Protein AF-A0A060WRD1-F1 (afdb_monomer)

Nearest PDB structures (foldseek):
  7uxh-assembly1_E  TM=9.451E-01  e=1.296E-42  Homo sapiens
  6bcu-assembly1_W  TM=9.890E-01  e=6.245E-38  Homo sapiens
  8rcn-assembly1_Y  TM=9.591E-01  e=5.133E-35  Homo sapiens
  7owg-assembly1_Y-2  TM=9.545E-01  e=7.256E-33  Homo sapiens
  7pqh-assembly1_B  TM=8.868E-01  e=8.636E-25  Saccharomyces cerevisiae

Organism: Oncorhynchus mykiss (NCBI:txid8022)

Solvent-accessible surface area (backbone atoms only — not comparable to full-atom values): 19121 Å² total; per-residue (Å²): 131,56,72,69,62,46,54,54,48,51,53,54,50,53,50,54,37,46,35,76,64,45,69,86,62,89,85,83,90,76,79,86,37,30,68,67,54,50,49,54,48,33,39,53,50,32,67,72,44,57,76,46,74,47,79,46,80,45,77,40,80,93,48,69,69,53,41,94,88,19,26,42,60,35,31,45,80,58,77,80,78,76,77,78,74,88,72,92,78,86,90,80,96,74,89,74,82,76,80,79,80,78,63,73,83,48,79,37,79,41,50,45,63,56,51,51,62,38,43,50,41,32,23,35,39,38,33,41,30,42,20,22,28,33,50,58,52,35,46,52,52,47,49,52,51,53,55,49,58,43,48,75,68,74,40,62,56,68,59,35,52,52,45,29,74,76,39,62,85,40,77,67,35,68,50,93,70,81,69,61,61,88,58,43,36,37,40,20,41,10,35,55,89,31,56,67,66,83,56,86,95,51,63,84,59,47,49,53,38,18,45,50,39,41,68,60,47,52,53,55,53,46,58,73,36,82,70,32,72,79,52,82,85,76,50,73,72,55,64,78,61,58,58,67,41,72,87,38,62,90,25,69,40,4,36,54,47,50,52,51,50,52,52,38,50,51,51,44,61,74,70,42,58,70,70,58,35,46,60,42,61,63,70,39,71,51,53,18,49,38,52,42,19,41,53,52,31,40,41,57,37,46,79,54,74,16,49,51,40,49,38,78,71,73,78,92,63,67,82,41,68,78,76,48,60,79,78,60,80,83,118

Secondary structure (DSSP, 8-state):
--HHHHHHHHHHHHHHHHHTT-TTSPP---SS-BHHHHHHHHHHHHHHHTTSPEEEEEE-TTSPPPBTTTEEEEEPPP----------------------------EEEEEHHHHHHHH-SSEEEEEESTTHHHHHHHHHHHHHHHHHHHHHTT--HHHHHHHHHH-TTSGGGGS-PPPPGGG-EEEESS-TT------TTS-TTHHHHHHH-HHHHHHHHHHHSGGGGGSTT--HHHHHT--S-TT-TTSHHHHHHHHHHHHHHHHHHHHS-HHHHHHHHTS-HHHHHHHHHHHHHHHHHHTTT---EEESPPPP-TT-HHHHTTSSS--

InterPro domains:
  IPR004083 Regulatory associated protein of TOR [PTHR12848] (1-322)
  IPR029347 Raptor, N-terminal CASPase-like domain [PF14538] (3-88)
  IPR029347 Raptor, N-terminal CASPase-like domain [PF14538] (100-139)
  IPR029347 Raptor, N-terminal CASPase-like domain [SM01302] (1-140)

Mean predicted aligned error: 9.05 Å

Radius of gyration: 23.45 Å; Cα contacts (8 Å, |Δi|>4): 410; chains: 1; bounding box: 63×53×81 Å

pLDDT: mean 84.7, std 18.39, range [28.97, 98.75]

Sequence (331 aa):
MSPQKALETIGANLQKQYENWQPRARYKQSLDPTVDEVKKLCTSLRRNAKEERVLFHYNGHGVPRPTVNGEIWVFNKVRETHTCRNIYTHTHTHTHTHTLKQNYTQYIPLSVYDLQTWMGSPSIFVYDCSNAGIIVKSFKQFALQREQELEVGGRDIHCIRKVAAINPNHPLAQMPLPPSMKNCIQLAACEASELLPMNPDLPADLFTSCLTTPIKIALRWFCMQKSAKLVPGVTLDLIEKIPGRLNDRRTPLGELNWIFTAITDTIAWNVLPRDLFQKLFRQDLLVASLFRNFLLAERIMRSYNCTPVSSPRLPPTYMHAMCTVRSLQSS

Structure (mmCIF, N/CA/C/O ba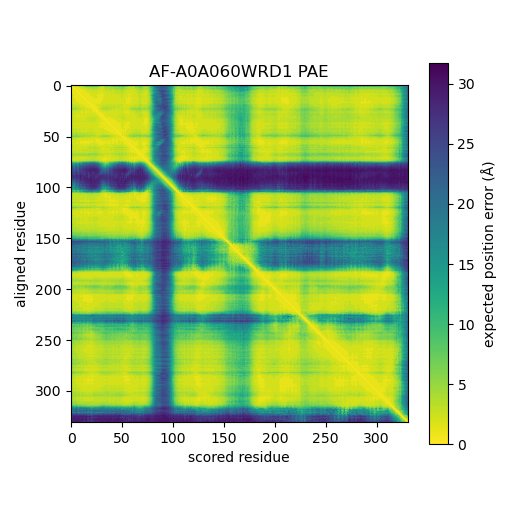ckbone):
data_AF-A0A060WRD1-F1
#
_entry.id   AF-A0A060WRD1-F1
#
loop_
_atom_site.group_PDB
_atom_site.id
_atom_site.type_symbol
_atom_site.label_atom_id
_atom_site.label_alt_id
_atom_site.label_comp_id
_atom_site.label_asym_id
_atom_site.label_entity_id
_atom_site.label_seq_id
_atom_site.pdbx_PDB_ins_code
_atom_site.Cartn_x
_atom_site.Cartn_y
_atom_site.Cartn_z
_atom_site.occupancy
_atom_site.B_iso_or_equiv
_atom_site.auth_seq_id
_atom_site.auth_comp_id
_atom_site.auth_asym_id
_atom_site.auth_atom_id
_atom_site.pdbx_PDB_model_num
ATOM 1 N N . MET A 1 1 ? 19.960 -15.887 5.486 1.00 77.44 1 MET A N 1
ATOM 2 C CA . MET A 1 1 ? 19.640 -14.732 6.362 1.00 77.44 1 MET A CA 1
ATOM 3 C C . MET A 1 1 ? 18.771 -15.241 7.508 1.00 77.44 1 MET A C 1
ATOM 5 O O . MET A 1 1 ? 17.963 -16.119 7.246 1.00 77.44 1 MET A O 1
ATOM 9 N N . SER A 1 2 ? 18.953 -14.780 8.752 1.00 90.94 2 SER A N 1
ATOM 10 C CA . SER A 1 2 ? 18.071 -15.186 9.864 1.00 90.94 2 SER A CA 1
ATOM 11 C C . SER A 1 2 ? 16.683 -14.535 9.729 1.00 90.94 2 SER A C 1
ATOM 13 O O . SER A 1 2 ? 16.609 -13.452 9.144 1.00 90.94 2 SER A O 1
ATOM 15 N N . PRO A 1 3 ? 15.602 -15.133 10.273 1.00 87.44 3 PRO A N 1
ATOM 16 C CA . PRO A 1 3 ? 14.252 -14.561 10.184 1.00 87.44 3 PRO A CA 1
ATOM 17 C C . PRO A 1 3 ? 14.167 -13.117 10.697 1.00 87.44 3 PRO A C 1
ATOM 19 O O . PRO A 1 3 ? 13.647 -12.251 10.005 1.00 87.44 3 PRO A O 1
ATOM 22 N N . GLN A 1 4 ? 14.791 -12.830 11.843 1.00 86.31 4 GLN A N 1
ATOM 23 C CA . GLN A 1 4 ? 14.829 -11.483 12.421 1.00 86.31 4 GLN A CA 1
ATOM 24 C C . GLN A 1 4 ? 15.513 -10.466 11.495 1.00 86.31 4 GLN A C 1
ATOM 26 O O . GLN A 1 4 ? 14.972 -9.404 11.201 1.00 86.31 4 GLN A O 1
ATOM 31 N N . LYS A 1 5 ? 16.690 -10.821 10.965 1.00 91.31 5 LYS A N 1
ATOM 32 C CA . LYS A 1 5 ? 17.430 -9.950 10.046 1.00 91.31 5 LYS A CA 1
ATOM 33 C C . LYS A 1 5 ? 16.680 -9.761 8.724 1.00 91.31 5 LYS A C 1
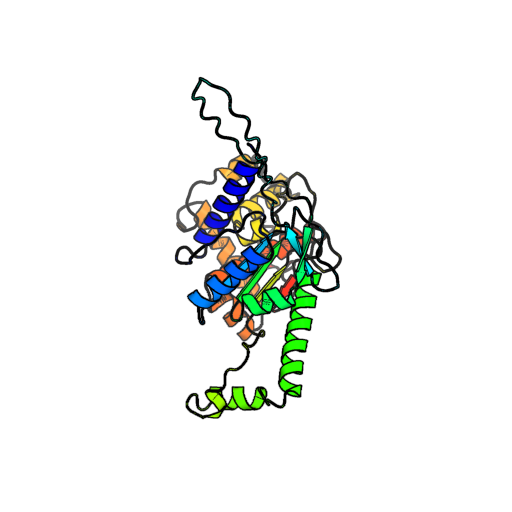ATOM 35 O O . LYS A 1 5 ? 16.781 -8.702 8.109 1.00 91.31 5 LYS A O 1
ATOM 40 N N . ALA A 1 6 ? 15.932 -10.777 8.286 1.00 92.25 6 ALA A N 1
ATOM 41 C CA . ALA A 1 6 ? 15.068 -10.688 7.116 1.00 92.25 6 ALA A CA 1
ATOM 42 C C . ALA A 1 6 ? 13.955 -9.663 7.331 1.00 92.25 6 ALA A C 1
ATOM 44 O O . ALA A 1 6 ? 13.791 -8.778 6.498 1.00 92.25 6 ALA A O 1
ATOM 45 N N . LEU A 1 7 ? 13.260 -9.740 8.467 1.00 91.38 7 LEU A N 1
ATOM 46 C CA . LEU A 1 7 ? 12.179 -8.829 8.832 1.00 91.38 7 LEU A CA 1
ATOM 47 C C . LEU A 1 7 ? 12.653 -7.368 8.890 1.00 91.38 7 LEU A C 1
ATOM 49 O O . LEU A 1 7 ? 12.045 -6.493 8.275 1.00 91.38 7 LEU A O 1
ATOM 53 N N . GLU A 1 8 ? 13.792 -7.114 9.537 1.00 94.06 8 GLU A N 1
ATOM 54 C CA . GLU A 1 8 ? 14.419 -5.784 9.594 1.00 94.06 8 GLU A CA 1
ATOM 55 C C . GLU A 1 8 ? 14.815 -5.269 8.203 1.00 94.06 8 GLU A C 1
ATOM 57 O O . GLU A 1 8 ? 14.597 -4.102 7.871 1.00 94.06 8 GLU A O 1
ATOM 62 N N . THR A 1 9 ? 15.359 -6.146 7.354 1.00 96.19 9 THR A N 1
ATOM 63 C CA . THR A 1 9 ? 15.750 -5.792 5.982 1.00 96.19 9 THR A CA 1
ATOM 64 C C . THR A 1 9 ? 14.529 -5.471 5.118 1.00 96.19 9 THR A C 1
ATO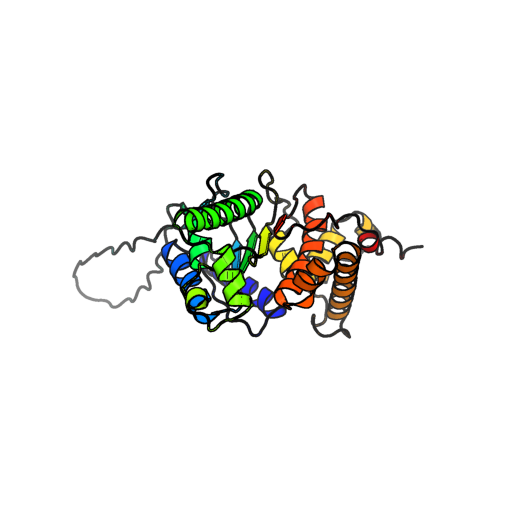M 66 O O . THR A 1 9 ? 14.558 -4.505 4.357 1.00 96.19 9 THR A O 1
ATOM 69 N N . ILE A 1 10 ? 13.447 -6.247 5.243 1.00 96.12 10 ILE A N 1
ATOM 70 C CA . ILE A 1 10 ? 12.180 -6.008 4.538 1.00 96.12 10 ILE A CA 1
ATOM 71 C C . ILE A 1 10 ? 11.599 -4.656 4.963 1.00 96.12 10 ILE A C 1
ATOM 73 O O . ILE A 1 10 ? 11.290 -3.837 4.098 1.00 96.12 10 ILE A O 1
ATOM 77 N N . GLY A 1 11 ? 11.534 -4.380 6.271 1.00 96.25 11 GLY A N 1
ATOM 78 C CA . GLY A 1 11 ? 11.068 -3.098 6.804 1.00 96.25 11 GLY A CA 1
ATOM 79 C C . GLY A 1 11 ? 11.881 -1.909 6.287 1.00 96.25 11 GLY A C 1
ATOM 80 O O . GLY A 1 11 ? 11.317 -0.945 5.761 1.00 96.25 11 GLY A O 1
ATOM 81 N N . ALA A 1 12 ? 13.212 -2.003 6.348 1.00 97.56 12 ALA A N 1
ATOM 82 C CA . ALA A 1 12 ? 14.115 -0.969 5.847 1.00 97.56 12 ALA A CA 1
ATOM 83 C C . ALA A 1 12 ? 13.976 -0.738 4.335 1.00 97.56 12 ALA A C 1
ATOM 85 O O . ALA A 1 12 ? 13.999 0.406 3.878 1.00 97.56 12 ALA A O 1
ATOM 86 N N . ASN A 1 13 ? 13.816 -1.805 3.550 1.00 97.44 13 ASN A N 1
ATOM 87 C CA . ASN A 1 13 ? 13.622 -1.695 2.108 1.00 97.44 13 ASN A CA 1
ATOM 88 C C . ASN A 1 13 ? 12.271 -1.062 1.770 1.00 97.44 13 ASN A C 1
ATOM 90 O O . ASN A 1 13 ? 12.233 -0.156 0.941 1.00 97.44 13 ASN A O 1
ATOM 94 N N . LEU A 1 14 ? 11.186 -1.474 2.431 1.00 97.75 14 LEU A N 1
ATOM 95 C CA . LEU A 1 14 ? 9.859 -0.896 2.218 1.00 97.75 14 LEU A CA 1
ATOM 96 C C . LEU A 1 14 ? 9.841 0.604 2.539 1.00 97.75 14 LEU A C 1
ATOM 98 O O . LEU A 1 14 ? 9.301 1.396 1.767 1.00 97.75 14 LEU A O 1
ATOM 102 N N . GLN A 1 15 ? 10.489 1.015 3.633 1.00 97.81 15 GLN A N 1
ATOM 103 C CA . GLN A 1 15 ? 10.636 2.432 3.958 1.00 97.81 15 GLN A CA 1
ATOM 104 C C . GLN A 1 15 ? 11.360 3.193 2.838 1.00 97.81 15 GLN A C 1
ATOM 106 O O . GLN A 1 15 ? 10.830 4.190 2.351 1.00 97.81 15 GLN A O 1
ATOM 111 N N . LYS A 1 16 ? 12.513 2.699 2.368 1.00 97.06 16 LYS A N 1
ATOM 112 C CA . LYS A 1 16 ? 13.257 3.321 1.256 1.00 97.06 16 LYS A CA 1
ATOM 113 C C . LYS A 1 16 ? 12.422 3.429 -0.020 1.00 97.06 16 LYS A C 1
ATOM 115 O O . LYS A 1 16 ? 12.518 4.416 -0.746 1.00 97.06 16 LYS A O 1
ATOM 120 N N . GLN A 1 17 ? 11.593 2.425 -0.310 1.00 96.69 17 GLN A N 1
ATOM 121 C CA . GLN A 1 17 ? 10.709 2.472 -1.473 1.00 96.69 17 GLN A CA 1
ATOM 12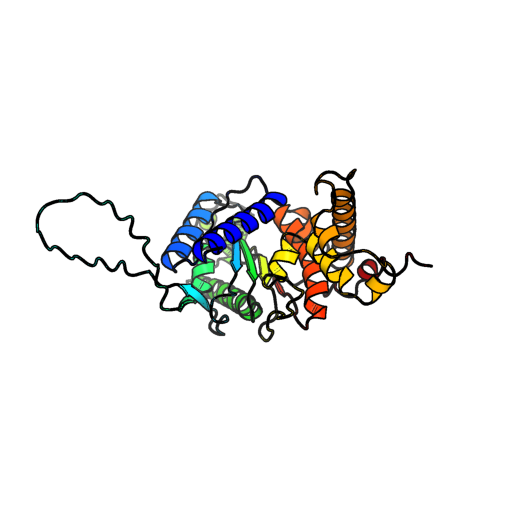2 C C . GLN A 1 17 ? 9.673 3.600 -1.355 1.00 96.69 17 GLN A C 1
ATOM 124 O O . GLN A 1 17 ? 9.413 4.281 -2.344 1.00 96.69 17 GLN A O 1
ATOM 129 N N . TYR A 1 18 ? 9.110 3.836 -0.166 1.00 97.56 18 TYR A N 1
ATOM 130 C CA . TYR A 1 18 ? 8.211 4.969 0.072 1.00 97.56 18 TYR A CA 1
ATOM 131 C C . TYR A 1 18 ? 8.931 6.325 0.075 1.00 97.56 18 TYR A C 1
ATOM 133 O O . TYR A 1 18 ? 8.394 7.299 -0.456 1.00 97.56 18 TYR A O 1
ATOM 141 N N . GLU A 1 19 ? 10.155 6.389 0.605 1.00 96.38 19 GLU A N 1
ATOM 142 C CA . GLU A 1 19 ? 10.991 7.598 0.602 1.00 96.38 19 GLU A CA 1
ATOM 143 C C . GLU A 1 19 ? 11.263 8.116 -0.817 1.00 96.38 19 GLU A C 1
ATOM 145 O O . GLU A 1 19 ? 11.351 9.327 -1.010 1.00 96.38 19 GLU A O 1
ATOM 150 N N . ASN A 1 20 ? 11.300 7.237 -1.827 1.00 93.44 20 ASN A N 1
ATOM 151 C CA . ASN A 1 20 ? 11.396 7.651 -3.232 1.00 93.44 20 ASN A CA 1
ATOM 152 C C . ASN A 1 20 ? 10.205 8.517 -3.685 1.00 93.44 20 ASN A C 1
ATOM 154 O O . ASN A 1 20 ? 10.371 9.372 -4.552 1.00 93.44 20 ASN A O 1
ATOM 158 N N . TRP A 1 21 ? 9.016 8.307 -3.109 1.00 93.12 21 TRP A N 1
ATOM 159 C CA . TRP A 1 21 ? 7.795 9.053 -3.442 1.00 93.12 21 TRP A CA 1
ATOM 160 C C . TRP A 1 21 ? 7.579 10.262 -2.532 1.00 93.12 21 TRP A C 1
ATOM 162 O O . TRP A 1 21 ? 7.063 11.286 -2.977 1.00 93.12 21 TRP A O 1
ATOM 172 N N . GLN A 1 22 ? 7.957 10.154 -1.256 1.00 95.25 22 GLN A N 1
ATOM 173 C CA . GLN A 1 22 ? 7.833 11.235 -0.280 1.00 95.25 22 GLN A CA 1
ATOM 174 C C . GLN A 1 22 ? 9.039 11.253 0.681 1.00 95.25 22 GLN A C 1
ATOM 176 O O . GLN A 1 22 ? 8.957 10.732 1.795 1.00 95.25 22 GLN A O 1
ATOM 181 N N . PRO A 1 23 ? 10.168 11.875 0.301 1.00 93.94 23 PRO A N 1
ATOM 182 C CA . PRO A 1 23 ? 11.404 11.816 1.089 1.00 93.94 23 PRO A CA 1
ATOM 183 C C . PRO A 1 23 ? 11.360 12.658 2.372 1.00 93.94 23 PRO A C 1
ATOM 185 O O . PRO A 1 23 ? 12.171 12.460 3.269 1.00 93.94 23 PRO A O 1
ATOM 188 N N . ARG A 1 24 ? 10.432 13.620 2.474 1.00 93.19 24 ARG A N 1
ATOM 189 C CA . ARG A 1 24 ? 10.351 14.557 3.610 1.00 93.19 24 ARG A CA 1
ATOM 190 C C . ARG A 1 24 ? 9.404 14.095 4.723 1.00 93.19 24 ARG A C 1
ATOM 192 O O . ARG A 1 24 ? 9.297 14.777 5.741 1.00 93.19 24 ARG A O 1
ATOM 199 N N . ALA A 1 25 ? 8.704 12.975 4.536 1.00 94.31 25 ALA A N 1
ATOM 200 C CA . ALA A 1 25 ? 7.813 12.424 5.554 1.00 94.31 25 ALA A CA 1
ATOM 201 C C . ALA A 1 25 ? 8.589 11.737 6.686 1.00 94.31 25 ALA A C 1
ATOM 203 O O . ALA A 1 25 ? 9.724 11.293 6.524 1.00 94.31 25 ALA A O 1
ATOM 204 N N . ARG A 1 26 ? 7.947 11.624 7.853 1.00 94.69 26 ARG A N 1
ATOM 205 C CA . ARG A 1 26 ? 8.474 10.853 8.984 1.00 94.69 26 ARG A CA 1
ATOM 206 C C . ARG A 1 26 ? 7.982 9.414 8.897 1.00 94.69 26 ARG A C 1
ATOM 208 O O . ARG A 1 26 ? 6.787 9.166 9.045 1.00 94.69 26 ARG A O 1
ATOM 215 N N . TYR A 1 27 ? 8.908 8.481 8.729 1.00 96.12 27 TYR A N 1
ATOM 216 C CA . TYR A 1 27 ? 8.617 7.053 8.671 1.00 96.12 27 TYR A CA 1
ATOM 217 C C . TYR A 1 27 ? 8.789 6.395 10.040 1.00 96.12 27 TYR A C 1
ATOM 219 O O . TYR A 1 27 ? 9.712 6.714 10.790 1.00 96.12 27 TYR A O 1
ATOM 227 N N . LYS A 1 28 ? 7.878 5.480 10.376 1.00 96.88 28 LYS A N 1
ATOM 228 C CA . LYS A 1 28 ? 7.961 4.629 11.565 1.00 96.88 28 LYS A CA 1
ATOM 229 C C . LYS A 1 28 ? 7.553 3.213 11.183 1.00 96.88 28 LYS A C 1
ATOM 231 O O . LYS A 1 28 ? 6.449 3.012 10.685 1.00 96.88 28 LYS A O 1
ATOM 236 N N . GLN A 1 29 ? 8.444 2.260 11.422 1.00 95.94 29 GLN A N 1
ATOM 237 C CA . GLN A 1 29 ? 8.205 0.842 11.172 1.00 95.94 29 GLN A CA 1
ATOM 238 C C . GLN A 1 29 ? 7.658 0.178 12.438 1.00 95.94 29 GLN A C 1
ATOM 240 O O . GLN A 1 29 ? 8.046 0.539 13.549 1.00 95.94 29 GLN A O 1
ATOM 245 N N . SER A 1 30 ? 6.771 -0.796 12.257 1.00 94.69 30 SER A N 1
ATOM 246 C CA . SER A 1 30 ? 6.271 -1.672 13.316 1.00 94.69 30 SER A CA 1
ATOM 247 C C . SER A 1 30 ? 6.338 -3.093 12.779 1.00 94.69 30 SER A C 1
ATOM 249 O O . SER A 1 30 ? 5.527 -3.465 11.935 1.00 94.69 30 SER A O 1
ATOM 251 N N . LEU A 1 31 ? 7.359 -3.837 13.195 1.00 94.44 31 LEU A N 1
ATOM 252 C CA . LEU A 1 31 ? 7.640 -5.187 12.711 1.00 94.44 31 LEU A CA 1
ATOM 253 C C . LEU A 1 31 ? 7.027 -6.184 13.694 1.00 94.44 31 LEU A C 1
ATOM 255 O O . LEU A 1 31 ? 7.297 -6.077 14.887 1.00 94.44 31 LEU A O 1
ATOM 259 N N . ASP A 1 32 ? 6.165 -7.073 13.200 1.00 93.25 32 ASP A N 1
ATOM 260 C CA . ASP A 1 32 ? 5.384 -8.040 13.985 1.00 93.25 32 ASP A CA 1
ATOM 261 C C . ASP A 1 32 ? 4.797 -7.462 15.294 1.00 93.25 32 ASP A C 1
ATOM 263 O O . ASP A 1 32 ? 5.080 -7.951 16.393 1.00 93.25 32 ASP A O 1
ATOM 267 N N . PRO A 1 33 ? 3.991 -6.380 15.199 1.00 94.81 33 PRO A N 1
ATOM 268 C CA . PRO A 1 33 ? 3.581 -5.620 16.367 1.00 94.81 33 PRO A CA 1
ATOM 269 C C . PRO A 1 33 ? 2.425 -6.262 17.127 1.00 94.81 33 PRO A C 1
ATOM 271 O O . PRO A 1 33 ? 1.638 -7.048 16.599 1.00 94.81 33 PRO A O 1
ATOM 274 N N . THR A 1 34 ? 2.267 -5.810 18.363 1.00 94.50 34 THR A N 1
ATOM 275 C CA . THR A 1 34 ? 1.097 -6.042 19.207 1.00 94.50 34 THR A CA 1
ATOM 276 C C . THR A 1 34 ? 0.031 -4.963 19.023 1.00 94.50 34 THR A C 1
ATOM 278 O O . THR A 1 34 ? 0.309 -3.855 18.558 1.00 94.50 34 THR A O 1
ATOM 281 N N . VAL A 1 35 ? -1.203 -5.243 19.459 1.00 94.81 35 VAL A N 1
ATOM 282 C CA . VAL A 1 35 ? -2.314 -4.267 19.445 1.00 94.81 35 VAL A CA 1
ATOM 283 C C . VAL A 1 35 ? -1.929 -2.952 20.138 1.00 94.81 35 VAL A C 1
ATOM 285 O O . VAL A 1 35 ? -2.191 -1.868 19.614 1.00 94.81 35 VAL A O 1
ATOM 288 N N . ASP A 1 36 ? -1.265 -3.034 21.293 1.00 94.50 36 ASP A N 1
ATOM 289 C CA . ASP A 1 36 ? -0.847 -1.857 22.062 1.00 94.50 36 ASP A CA 1
ATOM 290 C C . ASP A 1 36 ? 0.202 -1.018 21.323 1.00 94.50 36 ASP A C 1
ATOM 292 O O . ASP A 1 36 ? 0.180 0.214 21.396 1.00 94.50 36 ASP A O 1
ATOM 296 N N . GLU A 1 37 ? 1.126 -1.664 20.611 1.00 95.56 37 GLU A N 1
ATOM 297 C CA . GLU A 1 37 ? 2.145 -0.983 19.808 1.00 95.56 37 GLU A CA 1
ATOM 298 C C . GLU A 1 37 ? 1.518 -0.285 18.606 1.00 95.56 37 GLU A C 1
ATOM 300 O O . GLU A 1 37 ? 1.803 0.893 18.385 1.00 95.56 37 GLU A O 1
ATOM 305 N N . VAL A 1 38 ? 0.595 -0.951 17.902 1.00 97.00 38 VAL A N 1
ATOM 306 C CA . VAL A 1 38 ? -0.172 -0.336 16.807 1.00 97.00 38 VAL A CA 1
ATOM 307 C C . VAL A 1 38 ? -0.952 0.875 17.320 1.00 97.00 38 VAL A C 1
ATOM 309 O O . VAL A 1 38 ? -0.860 1.959 16.742 1.00 97.00 38 VAL A O 1
ATOM 312 N N . LYS A 1 39 ? -1.649 0.751 18.456 1.00 97.06 39 LYS A N 1
ATOM 313 C CA . LYS A 1 39 ? -2.379 1.864 19.080 1.00 97.06 39 LYS A CA 1
ATOM 314 C C . LYS A 1 39 ? -1.465 3.044 19.402 1.00 97.06 39 LYS A C 1
ATOM 316 O O . LYS A 1 39 ? -1.771 4.184 19.035 1.00 97.06 39 LYS A O 1
ATOM 321 N N . LYS A 1 40 ? -0.336 2.798 20.075 1.00 97.12 40 LYS A N 1
ATOM 322 C CA . LYS A 1 40 ? 0.651 3.841 20.414 1.00 97.12 40 LYS A CA 1
ATOM 323 C C . LYS A 1 40 ? 1.231 4.494 19.161 1.00 97.12 40 LYS A C 1
ATOM 325 O O . LYS A 1 40 ? 1.393 5.715 19.131 1.00 97.12 40 LYS A O 1
ATOM 330 N N . LEU A 1 41 ? 1.511 3.708 18.124 1.00 96.88 41 LEU A N 1
ATOM 331 C CA . LEU A 1 41 ? 2.043 4.193 16.858 1.00 96.88 41 LEU A CA 1
ATOM 332 C C . LEU A 1 41 ? 1.045 5.109 16.143 1.00 96.88 41 LEU A C 1
ATOM 334 O O . LEU A 1 41 ? 1.377 6.262 15.861 1.00 96.88 41 LEU A O 1
ATOM 338 N N . CYS A 1 42 ? -0.179 4.632 15.905 1.00 97.00 42 CYS A N 1
ATOM 339 C CA . CYS A 1 42 ? -1.226 5.380 15.211 1.00 97.00 42 CYS A CA 1
ATOM 340 C C . CYS A 1 42 ? -1.559 6.689 15.937 1.00 97.00 42 CYS A C 1
ATOM 342 O O . CYS A 1 42 ? -1.525 7.762 15.332 1.00 97.00 42 CYS A O 1
ATOM 344 N N . THR A 1 43 ? -1.787 6.626 17.253 1.00 95.88 43 THR A N 1
ATOM 345 C CA . THR A 1 43 ? -2.098 7.818 18.059 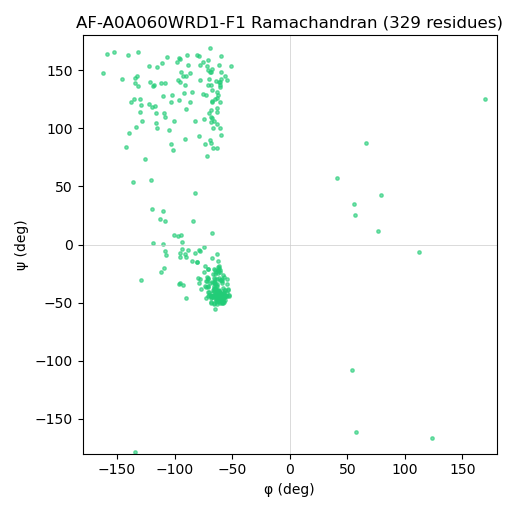1.00 95.88 43 THR A CA 1
ATOM 346 C C . THR A 1 43 ? -0.932 8.809 18.111 1.00 95.88 43 THR A C 1
ATOM 348 O O . THR A 1 43 ? -1.148 10.019 18.012 1.00 95.88 43 THR A O 1
ATOM 351 N N . SER A 1 44 ? 0.317 8.329 18.197 1.00 96.38 44 SER A N 1
ATOM 352 C CA . SER A 1 44 ? 1.502 9.191 18.123 1.00 96.38 44 SER A CA 1
ATOM 353 C C . SER A 1 44 ? 1.628 9.879 16.766 1.00 96.38 44 SER A C 1
ATOM 355 O O . SER A 1 44 ? 1.970 11.061 16.734 1.00 96.38 44 SER A O 1
ATOM 357 N N . LEU A 1 45 ? 1.408 9.161 15.662 1.00 95.75 45 LEU A N 1
ATOM 358 C CA . LEU A 1 45 ? 1.521 9.718 14.315 1.00 95.75 45 LEU A CA 1
ATOM 359 C C . LEU A 1 45 ? 0.420 10.742 14.045 1.00 95.75 45 LEU A C 1
ATOM 361 O O . LEU A 1 45 ? 0.736 11.846 13.609 1.00 95.75 45 LEU A O 1
ATOM 365 N N . ARG A 1 46 ? -0.837 10.434 14.389 1.00 94.56 46 ARG A N 1
ATOM 366 C CA . ARG A 1 46 ? -1.949 11.390 14.276 1.00 94.56 46 ARG A CA 1
ATOM 367 C C . ARG A 1 46 ? -1.682 12.660 15.082 1.00 94.56 46 ARG A C 1
ATOM 369 O O . ARG A 1 46 ? -1.801 13.752 14.535 1.00 94.56 46 ARG A O 1
ATOM 376 N N . ARG A 1 47 ? -1.265 12.544 16.349 1.00 94.19 47 ARG A N 1
ATOM 377 C CA . ARG A 1 47 ? -0.964 13.717 17.190 1.00 94.19 47 ARG A CA 1
ATOM 378 C C . ARG A 1 47 ? 0.107 14.619 16.570 1.00 94.19 47 ARG A C 1
ATOM 380 O O . ARG A 1 47 ? -0.007 15.837 16.647 1.00 94.19 47 ARG A O 1
ATOM 387 N N . ASN A 1 48 ? 1.127 14.027 15.952 1.00 93.88 48 ASN A N 1
ATOM 388 C CA . ASN A 1 48 ? 2.220 14.777 15.336 1.00 93.88 48 ASN A CA 1
ATOM 389 C C . ASN A 1 48 ? 1.826 15.400 13.989 1.00 93.88 48 ASN A C 1
ATOM 391 O O . ASN A 1 48 ? 2.243 16.518 13.706 1.00 93.88 48 ASN A O 1
ATOM 395 N N . ALA A 1 49 ? 1.037 14.690 13.179 1.00 92.81 49 ALA A N 1
ATOM 396 C CA . ALA A 1 49 ? 0.593 15.143 11.862 1.00 92.81 49 ALA A CA 1
ATOM 397 C C . ALA A 1 49 ? -0.497 16.224 11.935 1.00 92.81 49 ALA A C 1
ATOM 399 O O . ALA A 1 49 ? -0.650 16.999 10.997 1.00 92.81 49 ALA A O 1
ATOM 400 N N . LYS A 1 50 ? -1.249 16.301 13.044 1.00 90.62 50 LYS A N 1
ATOM 401 C CA . LYS A 1 50 ? -2.393 17.212 13.206 1.00 90.62 50 LYS A CA 1
ATOM 402 C C . LYS A 1 50 ? -3.398 17.018 12.058 1.00 90.62 50 LYS A C 1
ATOM 404 O O . LYS A 1 50 ? -4.067 15.983 12.006 1.00 90.62 50 LYS A O 1
ATOM 409 N N . GLU A 1 51 ? -3.463 17.981 11.143 1.00 88.94 51 GLU A N 1
ATOM 410 C CA . GLU A 1 51 ? -4.348 18.015 9.974 1.00 88.94 51 GLU A CA 1
ATOM 411 C C . GLU A 1 51 ? -3.718 17.395 8.718 1.00 88.94 51 GLU A C 1
ATOM 413 O O . GLU A 1 51 ? -4.410 17.177 7.724 1.00 88.94 51 GLU A O 1
ATOM 418 N N . GLU A 1 52 ? -2.426 17.061 8.750 1.00 92.56 52 GLU A N 1
ATOM 419 C CA . GLU A 1 52 ? -1.760 16.381 7.644 1.00 92.56 52 GLU A CA 1
ATOM 420 C C . GLU A 1 52 ? -2.223 14.922 7.509 1.00 92.56 52 GLU A C 1
ATOM 422 O O . GLU A 1 52 ? -2.753 14.283 8.435 1.00 92.56 52 GLU A O 1
ATOM 427 N N . ARG A 1 53 ? -2.020 14.377 6.306 1.00 95.00 53 ARG A N 1
ATOM 428 C CA . ARG A 1 53 ? -2.399 13.007 5.980 1.00 95.00 53 ARG A CA 1
ATOM 429 C C . ARG A 1 53 ? -1.425 12.012 6.599 1.00 95.00 53 ARG A C 1
ATOM 431 O O . ARG A 1 53 ? -0.223 12.090 6.376 1.00 95.00 53 ARG A O 1
ATOM 438 N N . VAL A 1 54 ? -1.960 11.016 7.303 1.00 97.00 54 VAL A N 1
ATOM 439 C CA . VAL A 1 54 ? -1.174 9.879 7.812 1.00 97.00 54 VAL A CA 1
ATOM 440 C C . VAL A 1 54 ? -1.403 8.659 6.922 1.00 97.00 54 VAL A C 1
ATOM 442 O O . VAL A 1 54 ? -2.553 8.295 6.668 1.00 97.00 54 VAL A O 1
ATOM 445 N N . LEU A 1 55 ? -0.320 8.028 6.462 1.00 98.25 55 LEU A N 1
ATOM 446 C CA . LEU A 1 55 ? -0.361 6.764 5.726 1.00 98.25 55 LEU A CA 1
ATOM 447 C C . LEU A 1 55 ? -0.215 5.581 6.688 1.00 98.25 55 LEU A C 1
ATOM 449 O O . LEU A 1 55 ? 0.705 5.551 7.501 1.00 98.25 55 LEU A O 1
ATOM 453 N N . PHE A 1 56 ? -1.105 4.600 6.565 1.00 98.50 56 PHE A N 1
ATOM 454 C CA . PHE A 1 56 ? -1.030 3.313 7.247 1.00 98.50 56 PHE A CA 1
ATOM 455 C C . PHE A 1 56 ? -0.882 2.201 6.212 1.00 98.50 56 PHE A C 1
ATOM 457 O O . PHE A 1 56 ? -1.791 1.958 5.421 1.00 98.50 56 PHE A O 1
ATOM 464 N N . HIS A 1 57 ? 0.269 1.538 6.212 1.00 98.75 57 HIS A N 1
ATOM 465 C CA . HIS A 1 57 ? 0.520 0.374 5.374 1.00 98.75 57 HIS A CA 1
ATOM 466 C C . HIS A 1 57 ? 0.428 -0.881 6.239 1.00 98.75 57 HIS A C 1
ATOM 468 O O . HIS A 1 57 ? 1.170 -1.013 7.210 1.00 98.75 57 HIS A O 1
ATOM 474 N N . TYR A 1 58 ? -0.454 -1.802 5.869 1.00 98.50 58 TYR A N 1
ATOM 475 C CA . TYR A 1 58 ? -0.615 -3.097 6.513 1.00 98.50 58 TYR A CA 1
ATOM 476 C C . TYR A 1 58 ? -0.294 -4.214 5.528 1.00 98.50 58 TYR A C 1
ATOM 478 O O . TYR A 1 58 ? -0.964 -4.356 4.504 1.00 98.50 58 TYR A O 1
ATOM 486 N N . ASN A 1 59 ? 0.714 -5.010 5.873 1.00 97.94 59 ASN A N 1
ATOM 487 C CA . ASN A 1 59 ? 1.080 -6.227 5.167 1.00 97.94 59 ASN A CA 1
ATOM 488 C C . ASN A 1 59 ? 0.700 -7.423 6.054 1.00 97.94 59 ASN A C 1
ATOM 490 O O . ASN A 1 59 ? 1.247 -7.588 7.142 1.00 97.94 59 ASN A O 1
ATOM 494 N N . GLY A 1 60 ? -0.278 -8.212 5.606 1.00 96.44 60 GLY A N 1
ATOM 495 C CA . GLY A 1 60 ? -0.891 -9.294 6.383 1.00 96.44 60 GLY A CA 1
ATOM 496 C C . GLY A 1 60 ? -0.547 -10.694 5.876 1.00 96.44 60 GLY A C 1
ATOM 497 O O . GLY A 1 60 ? -1.370 -11.593 5.996 1.00 96.44 60 GLY A O 1
ATOM 498 N N . HIS A 1 61 ? 0.623 -10.891 5.260 1.00 94.81 61 HIS A N 1
ATOM 499 C CA . HIS A 1 61 ? 0.992 -12.174 4.637 1.00 94.81 61 HIS A CA 1
ATOM 500 C C . HIS A 1 61 ? 1.292 -13.298 5.645 1.00 94.81 61 HIS A C 1
ATOM 502 O O . HIS A 1 61 ? 1.074 -14.466 5.339 1.00 94.81 61 HIS A O 1
ATOM 508 N N . GLY A 1 62 ? 1.778 -12.960 6.845 1.00 92.38 62 GLY A N 1
ATOM 509 C CA . GLY A 1 62 ? 2.167 -13.924 7.891 1.00 92.38 62 GLY A CA 1
ATOM 510 C C . GLY A 1 62 ? 1.086 -14.243 8.931 1.00 92.38 62 GLY A C 1
ATOM 511 O O . GLY A 1 62 ? 1.380 -14.882 9.944 1.00 92.38 62 GLY A O 1
ATOM 512 N N . VAL A 1 63 ? -0.144 -13.768 8.722 1.00 94.88 63 VAL A N 1
ATOM 513 C CA . VAL A 1 63 ? -1.259 -13.856 9.677 1.00 94.88 63 VAL A CA 1
ATOM 514 C C . VAL A 1 63 ? -2.531 -14.374 8.985 1.00 94.88 63 VAL A C 1
ATOM 516 O O . VAL A 1 63 ? -2.590 -14.406 7.753 1.00 94.88 63 VAL A O 1
ATOM 519 N N . PRO A 1 64 ? -3.567 -14.797 9.735 1.00 96.88 64 PRO A N 1
ATOM 520 C CA . PRO A 1 64 ? -4.835 -15.194 9.141 1.00 96.88 64 PRO A CA 1
ATOM 521 C C . PRO A 1 64 ? -5.492 -14.064 8.341 1.00 96.88 64 PRO A C 1
ATOM 523 O O . PRO A 1 64 ? -5.197 -12.879 8.498 1.00 96.88 64 PRO A O 1
ATOM 526 N N . ARG A 1 65 ? -6.431 -14.446 7.478 1.00 97.31 65 ARG A N 1
ATOM 527 C CA . ARG A 1 65 ? -7.177 -13.505 6.637 1.00 97.31 65 ARG A CA 1
ATOM 528 C C . ARG A 1 65 ? -8.104 -12.615 7.478 1.00 97.31 65 ARG A C 1
ATOM 530 O O . ARG A 1 65 ? -8.594 -13.077 8.514 1.00 97.31 65 ARG A O 1
ATOM 537 N N . PRO A 1 66 ? -8.395 -11.382 7.024 1.00 98.00 66 PRO A N 1
ATOM 538 C CA . PRO A 1 66 ? -9.352 -10.509 7.692 1.00 98.00 66 PRO A CA 1
ATOM 539 C C . PRO A 1 66 ? -10.715 -11.180 7.875 1.00 98.00 66 PRO A C 1
ATOM 541 O O . PRO A 1 66 ? -11.182 -11.910 6.996 1.00 98.00 66 PRO A O 1
ATOM 544 N N . THR A 1 67 ? -11.356 -10.932 9.014 1.00 97.56 67 THR A N 1
ATOM 545 C CA . THR A 1 67 ? -12.657 -11.530 9.343 1.00 97.56 67 THR A CA 1
ATOM 546 C C . THR A 1 67 ? -13.802 -10.670 8.813 1.00 97.56 67 THR A C 1
ATOM 548 O O . THR A 1 67 ? -13.677 -9.452 8.681 1.00 97.56 67 THR A O 1
ATOM 551 N N . VAL A 1 68 ? -14.961 -11.285 8.556 1.00 95.62 68 VAL A N 1
ATOM 552 C CA . VAL A 1 68 ? -16.186 -10.565 8.148 1.00 95.62 68 VAL A CA 1
ATOM 553 C C . VAL A 1 68 ? -16.675 -9.561 9.198 1.00 95.62 68 VAL A C 1
ATOM 555 O O . VAL A 1 68 ? -17.372 -8.611 8.852 1.00 95.62 68 VAL A O 1
ATOM 558 N N . ASN A 1 69 ? -16.249 -9.727 10.455 1.00 95.56 69 ASN A N 1
ATOM 559 C CA . ASN A 1 69 ? -16.516 -8.795 11.550 1.00 95.56 69 ASN A CA 1
ATOM 560 C C . ASN A 1 69 ? -15.670 -7.515 11.454 1.00 95.56 69 ASN A C 1
ATOM 562 O O . ASN A 1 69 ? -15.817 -6.623 12.282 1.00 95.56 69 ASN A O 1
ATOM 566 N N . GLY A 1 70 ? -14.789 -7.403 10.455 1.00 95.69 70 GLY A N 1
ATOM 567 C CA . GLY A 1 70 ? -13.935 -6.237 10.270 1.00 95.69 70 GLY A CA 1
ATOM 568 C C . GLY A 1 70 ? -12.727 -6.233 11.195 1.00 95.69 70 GLY A C 1
ATOM 569 O O . GLY A 1 70 ? -12.381 -5.186 11.743 1.00 95.69 70 GLY A O 1
ATOM 570 N N . GLU A 1 71 ? -12.083 -7.386 11.364 1.00 97.94 71 GLU A N 1
ATOM 571 C CA . GLU A 1 71 ? -10.853 -7.525 12.145 1.00 97.94 71 GLU A CA 1
ATOM 572 C C . GLU A 1 71 ? -9.672 -7.849 11.229 1.00 97.94 71 GLU A C 1
ATOM 574 O O . GLU A 1 71 ? -9.780 -8.660 10.304 1.00 97.94 71 GLU A O 1
ATOM 579 N N . ILE A 1 72 ? -8.533 -7.221 11.510 1.00 97.75 72 ILE A N 1
ATOM 580 C CA . ILE A 1 72 ? -7.220 -7.586 10.970 1.00 97.75 72 ILE A CA 1
ATOM 581 C C . ILE A 1 72 ? -6.398 -8.260 12.066 1.00 97.75 72 ILE A C 1
ATOM 583 O O . ILE A 1 72 ? -6.708 -8.118 13.244 1.00 97.75 72 ILE A O 1
ATOM 587 N N . TRP A 1 73 ? -5.347 -8.986 11.709 1.00 97.50 73 TRP A N 1
ATOM 588 C CA . TRP A 1 73 ? -4.590 -9.776 12.681 1.00 97.50 73 TRP A CA 1
ATOM 589 C C . TRP A 1 73 ? -3.221 -9.168 12.959 1.00 97.50 73 TRP A C 1
ATOM 591 O O . TRP A 1 73 ? -2.536 -8.701 12.045 1.00 97.50 73 TRP A O 1
ATOM 601 N N . VAL A 1 74 ? -2.841 -9.191 14.232 1.00 95.00 74 VAL A N 1
ATOM 602 C CA . VAL A 1 74 ? -1.524 -8.796 14.746 1.00 95.00 74 VAL A CA 1
ATOM 603 C C . VAL A 1 74 ? -1.029 -9.851 15.739 1.00 95.00 74 VAL A C 1
ATOM 605 O O . VAL A 1 74 ? -1.704 -10.858 15.963 1.00 95.00 74 VAL A O 1
ATOM 608 N N . PHE A 1 75 ? 0.142 -9.657 16.338 1.00 91.69 75 PHE A N 1
ATOM 609 C CA . PHE A 1 75 ? 0.729 -10.645 17.239 1.00 91.69 75 PHE A CA 1
ATOM 610 C C . PHE A 1 75 ? 0.440 -10.351 18.714 1.00 91.69 75 PHE A C 1
ATOM 612 O O . PHE A 1 75 ? 0.082 -9.238 19.111 1.00 91.69 75 PHE A O 1
ATOM 619 N N . ASN A 1 76 ? 0.574 -11.373 19.556 1.00 87.69 76 ASN A N 1
ATOM 620 C CA . ASN A 1 76 ? 0.498 -11.221 21.002 1.00 87.69 76 ASN A CA 1
ATOM 621 C C . ASN A 1 76 ? 1.804 -10.678 21.603 1.00 87.69 76 ASN A C 1
ATOM 623 O O . ASN A 1 76 ? 2.873 -10.743 21.000 1.00 87.69 76 ASN A O 1
ATOM 627 N N . LYS A 1 77 ? 1.718 -10.160 22.837 1.00 73.50 77 LYS A N 1
ATOM 628 C CA . LYS A 1 77 ? 2.912 -9.801 23.612 1.00 73.50 77 LYS A CA 1
ATOM 629 C C . LYS A 1 77 ? 3.740 -11.050 23.877 1.00 73.50 77 LYS A C 1
ATOM 631 O O . LYS A 1 77 ? 3.236 -12.023 24.442 1.00 73.50 77 LYS A O 1
ATOM 636 N N . VAL A 1 78 ? 5.025 -10.974 23.553 1.00 63.66 78 VAL A N 1
ATOM 637 C CA . VAL A 1 78 ? 6.010 -11.955 23.999 1.00 63.66 78 VAL A CA 1
ATOM 638 C C . VAL A 1 78 ? 6.062 -11.874 25.523 1.00 63.66 78 VAL A C 1
ATOM 640 O O . VAL A 1 78 ? 6.388 -10.830 26.087 1.00 63.66 78 VAL A O 1
ATOM 643 N N . ARG A 1 79 ? 5.710 -12.961 26.215 1.00 50.91 79 ARG A N 1
ATOM 644 C CA . ARG A 1 79 ? 6.024 -13.069 27.641 1.00 50.91 79 ARG A CA 1
ATOM 645 C C . ARG A 1 79 ? 7.538 -13.204 27.751 1.00 50.91 79 ARG A C 1
ATOM 647 O O . ARG A 1 79 ? 8.091 -14.196 27.282 1.00 50.91 79 ARG A O 1
ATOM 654 N N . GLU A 1 80 ? 8.198 -12.231 28.368 1.00 46.19 80 GLU A N 1
ATOM 655 C CA . GLU A 1 80 ? 9.565 -12.409 28.847 1.00 46.19 80 GLU A CA 1
ATOM 656 C C . GLU A 1 80 ? 9.548 -13.546 29.869 1.00 46.19 80 GLU A C 1
ATOM 658 O O . GLU A 1 80 ? 9.148 -13.369 31.022 1.00 46.19 80 GLU A O 1
ATOM 663 N N . THR A 1 81 ? 9.949 -14.747 29.457 1.00 38.22 81 THR A N 1
ATOM 664 C CA . THR A 1 81 ? 10.316 -15.789 30.410 1.00 38.22 81 THR A CA 1
ATOM 665 C C . THR A 1 81 ? 11.599 -15.331 31.085 1.00 38.22 81 THR A C 1
ATOM 667 O O . THR A 1 81 ? 12.700 -15.650 30.641 1.00 38.22 81 THR A O 1
ATOM 670 N N . HIS A 1 82 ? 11.453 -14.565 32.165 1.00 38.22 82 HIS A N 1
ATOM 671 C CA . HIS A 1 82 ? 12.471 -14.455 33.193 1.00 38.22 82 HIS A CA 1
ATOM 672 C C . HIS A 1 82 ? 12.618 -15.845 33.810 1.00 38.22 82 HIS A C 1
ATOM 674 O O . HIS A 1 82 ? 12.012 -16.162 34.832 1.00 38.22 82 HIS A O 1
ATOM 680 N N . THR A 1 83 ? 13.398 -16.722 33.184 1.00 35.00 83 THR A N 1
ATOM 681 C CA . THR A 1 83 ? 13.993 -17.834 33.919 1.00 35.00 83 THR A CA 1
ATOM 682 C C . THR A 1 83 ? 14.991 -17.226 34.895 1.00 35.00 83 THR A C 1
ATOM 684 O O . THR A 1 83 ? 16.186 -17.153 34.625 1.00 35.00 83 THR A O 1
ATOM 687 N N . CYS A 1 84 ? 14.487 -16.775 36.044 1.00 35.56 84 CYS A N 1
ATOM 688 C CA . CYS A 1 84 ? 15.273 -16.678 37.258 1.00 35.56 84 CYS A CA 1
ATOM 689 C C . CYS A 1 84 ? 15.767 -18.091 37.579 1.00 35.56 84 CYS A C 1
ATOM 691 O O . CYS A 1 84 ? 15.064 -18.881 38.203 1.00 35.56 84 CYS A O 1
ATOM 693 N N . ARG A 1 85 ? 16.979 -18.427 37.140 1.00 33.25 85 ARG A N 1
ATOM 694 C CA . ARG A 1 85 ? 17.803 -19.405 37.848 1.00 33.25 85 ARG A CA 1
ATOM 695 C C . ARG A 1 85 ? 18.836 -18.624 38.643 1.00 33.25 85 ARG A C 1
ATOM 697 O O . ARG A 1 85 ? 19.975 -18.475 38.223 1.00 33.25 85 ARG A O 1
ATOM 704 N N . ASN A 1 86 ? 18.410 -18.124 39.801 1.00 33.47 86 ASN A N 1
ATOM 705 C CA . ASN A 1 86 ? 19.341 -17.909 40.897 1.00 33.47 86 ASN A CA 1
ATOM 706 C C . ASN A 1 86 ? 19.817 -19.294 41.344 1.00 33.47 86 ASN A C 1
ATOM 708 O O . ASN A 1 86 ? 19.100 -19.993 42.054 1.00 33.47 86 ASN A O 1
ATOM 712 N N . ILE A 1 87 ? 21.009 -19.689 40.908 1.00 32.97 87 ILE A N 1
ATOM 713 C CA . ILE A 1 87 ? 21.836 -20.655 41.629 1.00 32.97 87 ILE A CA 1
ATOM 714 C C . ILE A 1 87 ? 23.208 -20.000 41.757 1.00 32.97 87 ILE A C 1
ATOM 716 O O . ILE A 1 87 ? 23.936 -19.848 40.780 1.00 32.97 87 ILE A O 1
ATOM 720 N N . TYR A 1 88 ? 23.518 -19.547 42.969 1.00 34.78 88 TYR A N 1
ATOM 721 C CA . TYR A 1 88 ? 24.868 -19.170 43.361 1.00 34.78 88 TYR A CA 1
ATOM 722 C C . TYR A 1 88 ? 25.759 -20.414 43.331 1.00 34.78 88 TYR A C 1
ATOM 724 O O . TYR A 1 88 ? 25.448 -21.362 44.039 1.00 34.78 88 TYR A O 1
ATOM 732 N N . THR A 1 89 ? 26.878 -20.369 42.603 1.00 29.44 89 THR A N 1
ATOM 733 C CA . THR A 1 89 ? 28.171 -20.957 43.007 1.00 29.44 89 THR A CA 1
ATOM 734 C C . THR A 1 89 ? 29.307 -20.347 42.174 1.00 29.44 89 THR A C 1
ATOM 736 O O . THR A 1 89 ? 29.112 -19.950 41.031 1.00 29.44 89 THR A O 1
ATOM 739 N N . HIS A 1 90 ? 30.474 -20.227 42.804 1.00 39.00 90 HIS A N 1
ATOM 740 C CA . HIS A 1 90 ? 31.670 -19.475 42.417 1.00 39.00 90 HIS A CA 1
ATOM 741 C C . HIS A 1 90 ? 32.255 -19.679 40.996 1.00 39.00 90 HIS A C 1
ATOM 743 O O . HIS A 1 90 ? 32.216 -20.759 40.420 1.00 39.00 90 HIS A O 1
ATOM 749 N N . THR A 1 91 ? 32.932 -18.606 40.548 1.00 38.97 91 THR A N 1
ATOM 750 C CA . THR A 1 91 ? 34.061 -18.523 39.591 1.00 38.97 91 THR A CA 1
ATOM 751 C C . THR A 1 91 ? 33.841 -18.906 38.122 1.00 38.97 91 THR A C 1
ATOM 753 O O . THR A 1 91 ? 34.200 -20.002 37.721 1.00 38.97 91 THR A O 1
ATOM 756 N N . HIS A 1 92 ? 33.408 -17.942 37.297 1.00 34.25 92 HIS A N 1
ATOM 757 C CA . HIS A 1 92 ? 34.023 -17.528 36.012 1.00 34.25 92 HIS A CA 1
ATOM 758 C C . HIS A 1 92 ? 33.068 -16.576 35.270 1.00 34.25 92 HIS A C 1
ATOM 760 O O . HIS A 1 92 ? 31.906 -16.892 35.029 1.00 34.25 92 HIS A O 1
ATOM 766 N N . THR A 1 93 ? 33.550 -15.388 34.905 1.00 33.19 93 THR A N 1
ATOM 767 C CA . THR A 1 93 ? 32.800 -14.405 34.115 1.00 33.19 93 THR A CA 1
ATOM 768 C C . THR A 1 93 ? 32.810 -14.796 32.637 1.00 33.19 93 THR A C 1
ATOM 770 O O . THR A 1 93 ? 33.714 -14.409 31.899 1.00 33.19 93 THR A O 1
ATOM 773 N N . HIS A 1 94 ? 31.787 -15.525 32.189 1.00 32.31 94 HIS A N 1
ATOM 774 C CA . HIS A 1 94 ? 31.400 -15.571 30.779 1.00 32.31 94 HIS A CA 1
ATOM 775 C C . HIS A 1 94 ? 30.088 -14.806 30.585 1.00 32.31 94 HIS A C 1
ATOM 777 O O . HIS A 1 94 ? 29.019 -15.232 31.017 1.00 32.31 94 HIS A O 1
ATOM 783 N N . THR A 1 95 ? 30.172 -13.656 29.920 1.00 29.47 95 THR A N 1
ATOM 784 C CA . THR A 1 95 ? 29.021 -12.893 29.435 1.00 29.47 95 THR A CA 1
ATOM 785 C C . THR A 1 95 ? 28.411 -13.604 28.226 1.00 29.47 95 THR A C 1
ATOM 787 O O . THR A 1 95 ? 28.738 -13.321 27.077 1.00 29.47 95 THR A O 1
ATOM 790 N N . HIS A 1 96 ? 27.504 -14.550 28.473 1.00 33.84 96 HIS A N 1
ATOM 791 C CA . HIS A 1 96 ? 26.628 -15.077 27.428 1.00 33.84 96 HIS A CA 1
ATOM 792 C C . HIS A 1 96 ? 25.549 -14.041 27.092 1.00 33.84 96 HIS A C 1
ATOM 794 O O . HIS A 1 96 ? 24.612 -13.819 27.858 1.00 33.84 96 HIS A O 1
ATOM 800 N N . THR A 1 97 ? 25.651 -13.421 25.917 1.00 29.92 97 THR A N 1
ATOM 801 C CA . THR A 1 97 ? 24.549 -12.682 25.296 1.00 29.92 97 THR A CA 1
ATOM 802 C C . THR A 1 97 ? 23.471 -13.675 24.858 1.00 29.92 97 THR A C 1
ATOM 804 O O . THR A 1 97 ? 23.486 -14.212 23.752 1.00 29.92 97 THR A O 1
ATOM 807 N N . HIS A 1 98 ? 2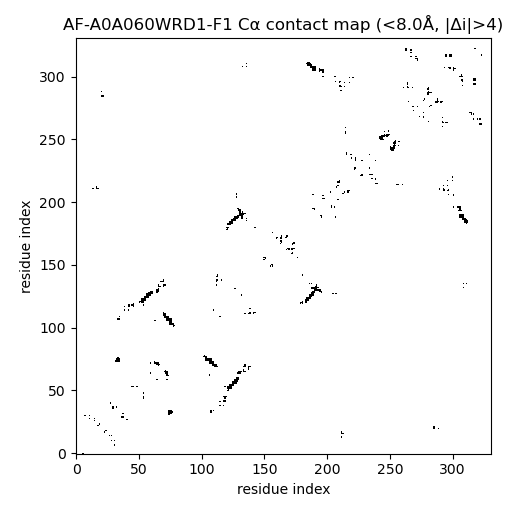2.516 -13.958 25.743 1.00 39.16 98 HIS A N 1
ATOM 808 C CA . HIS A 1 98 ? 21.320 -14.716 25.387 1.00 39.16 98 HIS A CA 1
ATOM 809 C C . HIS A 1 98 ? 20.471 -13.903 24.402 1.00 39.16 98 HIS A C 1
ATOM 811 O O . HIS A 1 98 ? 19.812 -12.933 24.772 1.00 39.16 98 HIS A O 1
ATOM 817 N N . THR A 1 99 ? 20.470 -14.302 23.130 1.00 38.12 99 THR A N 1
ATOM 818 C CA . THR A 1 99 ? 19.502 -13.813 22.145 1.00 38.12 99 THR A CA 1
ATOM 819 C C . THR A 1 99 ? 18.126 -14.370 22.515 1.00 38.12 99 THR A C 1
ATOM 821 O O . THR A 1 99 ? 17.869 -15.565 22.356 1.00 38.12 99 THR A O 1
ATOM 824 N N . LEU A 1 100 ? 17.251 -13.527 23.066 1.00 44.81 100 LEU A N 1
ATOM 825 C CA . LEU A 1 100 ? 15.875 -13.895 23.399 1.00 44.81 100 LEU A CA 1
ATOM 826 C C . LEU A 1 100 ? 15.125 -14.261 22.109 1.00 44.81 100 LEU A C 1
ATOM 828 O O . LEU A 1 100 ? 14.901 -13.412 21.249 1.00 44.81 100 LEU A O 1
ATOM 832 N N . LYS A 1 101 ? 14.734 -15.533 21.961 1.00 43.16 101 LYS A N 1
ATOM 833 C CA . LYS A 1 101 ? 13.761 -15.943 20.941 1.00 43.16 101 LYS A CA 1
ATOM 834 C C . LYS A 1 101 ? 12.406 -15.358 21.330 1.00 43.16 101 LYS A C 1
ATOM 836 O O . LYS A 1 101 ? 11.808 -15.787 22.314 1.00 43.16 101 LYS A O 1
ATOM 841 N N . GLN A 1 102 ? 11.937 -14.371 20.573 1.00 53.88 102 GLN A N 1
ATOM 842 C CA . GLN A 1 102 ? 10.568 -13.891 20.687 1.00 53.88 102 GLN A CA 1
ATOM 843 C C . GLN A 1 102 ? 9.623 -14.996 20.209 1.00 53.88 102 GLN A C 1
ATOM 845 O O . GLN A 1 102 ? 9.587 -15.335 19.029 1.00 53.88 102 GLN A O 1
ATOM 850 N N . ASN A 1 103 ? 8.899 -15.607 21.145 1.00 56.22 103 ASN A N 1
ATOM 851 C CA . ASN A 1 103 ? 7.911 -16.629 20.828 1.00 56.22 103 ASN A CA 1
ATOM 852 C C . ASN A 1 103 ? 6.555 -15.947 20.632 1.00 56.22 103 ASN A C 1
ATOM 854 O O . ASN A 1 103 ? 5.801 -15.771 21.590 1.00 56.22 103 ASN A O 1
ATOM 858 N N . TYR A 1 104 ? 6.255 -15.561 19.395 1.00 66.44 104 TYR A N 1
ATOM 859 C CA . TYR A 1 104 ? 4.896 -15.228 18.983 1.00 66.44 104 TYR A CA 1
ATOM 860 C C . TYR A 1 104 ? 4.076 -16.515 18.952 1.00 66.44 104 TYR A C 1
ATOM 862 O O . TYR A 1 104 ? 4.363 -17.423 18.174 1.00 66.44 104 TYR A O 1
ATOM 870 N N . THR A 1 105 ? 3.096 -16.632 19.843 1.00 70.88 105 THR A N 1
ATOM 871 C CA . THR A 1 105 ? 2.340 -17.886 20.008 1.00 70.88 105 THR A CA 1
ATOM 872 C C . THR A 1 105 ? 0.910 -17.789 19.510 1.00 70.88 105 THR A C 1
ATOM 874 O O . THR A 1 105 ? 0.283 -18.821 19.278 1.00 70.88 105 THR A O 1
ATOM 877 N N . GLN A 1 106 ? 0.371 -16.575 19.375 1.00 85.25 106 GLN A N 1
ATOM 878 C CA . GLN A 1 106 ? -1.035 -16.358 19.049 1.00 85.25 106 GLN A CA 1
ATOM 879 C C . GLN A 1 106 ? -1.218 -15.121 18.174 1.00 85.25 106 GLN A C 1
ATOM 881 O O . GLN A 1 106 ? -0.582 -14.086 18.392 1.00 85.25 106 GLN A O 1
ATOM 886 N N . TYR A 1 107 ? -2.148 -15.231 17.229 1.00 92.56 107 TYR A N 1
ATOM 887 C CA . TYR A 1 107 ? -2.672 -14.098 16.478 1.00 92.56 107 TYR A CA 1
ATOM 888 C C . TYR A 1 107 ? -3.797 -13.439 17.277 1.00 92.56 107 TYR A C 1
ATOM 890 O O . TYR A 1 107 ? -4.697 -14.119 17.769 1.00 92.56 107 TYR A O 1
ATOM 898 N N . ILE A 1 108 ? -3.739 -12.118 17.405 1.00 95.62 108 ILE A N 1
ATOM 899 C CA . ILE A 1 108 ? -4.708 -11.304 18.136 1.00 95.62 108 ILE A CA 1
ATOM 900 C C . ILE A 1 108 ? -5.517 -10.484 17.123 1.00 95.62 108 ILE A C 1
ATOM 902 O O . ILE A 1 108 ? -4.908 -9.805 16.288 1.00 95.62 108 ILE A O 1
ATOM 906 N N . PRO A 1 109 ? -6.861 -10.531 17.170 1.00 96.75 109 PRO A N 1
ATOM 907 C CA . PRO A 1 109 ? -7.688 -9.710 16.302 1.00 96.75 109 PRO A CA 1
ATOM 908 C C . PRO A 1 109 ? -7.609 -8.238 16.729 1.00 96.75 109 PRO A C 1
ATOM 910 O O . PRO A 1 109 ? -7.652 -7.898 17.912 1.00 96.75 109 PRO A O 1
ATOM 913 N N . LEU A 1 110 ? -7.499 -7.358 15.743 1.00 97.25 110 LEU A N 1
ATOM 914 C CA . LEU A 1 110 ? -7.516 -5.910 15.865 1.00 97.25 110 LEU A CA 1
ATOM 915 C C . LEU A 1 110 ? -8.693 -5.371 15.048 1.00 97.25 110 LEU A C 1
ATOM 917 O O . LEU A 1 110 ? -8.732 -5.516 13.825 1.00 97.25 110 LEU A O 1
ATOM 921 N N . SER A 1 111 ? -9.635 -4.712 15.721 1.00 97.56 111 SER A N 1
ATOM 922 C CA . SER A 1 111 ? -10.809 -4.132 15.072 1.00 97.56 111 SER A CA 1
ATOM 923 C C . SER A 1 111 ? -10.440 -2.958 14.161 1.00 97.56 111 SER A C 1
ATOM 925 O O . SER A 1 111 ? -9.732 -2.024 14.556 1.00 97.56 111 SER A O 1
ATOM 927 N N . VAL A 1 112 ? -10.984 -2.955 12.942 1.00 96.94 112 VAL A N 1
ATOM 928 C CA . VAL A 1 112 ? -10.869 -1.825 12.009 1.00 96.94 112 VAL A CA 1
ATOM 929 C C . VAL A 1 112 ? -11.541 -0.570 12.581 1.00 96.94 112 VAL A C 1
ATOM 931 O O . VAL A 1 112 ? -11.063 0.536 12.326 1.00 96.94 112 VAL A O 1
ATOM 934 N N . TYR A 1 113 ? -12.585 -0.719 13.407 1.00 94.88 113 TYR A N 1
ATOM 935 C CA . TYR A 1 113 ? -13.239 0.397 14.101 1.00 94.88 113 TYR A CA 1
ATOM 936 C C . TYR A 1 113 ? -12.267 1.155 15.021 1.00 94.88 113 TYR A C 1
ATOM 938 O O . TYR A 1 113 ? -12.226 2.391 15.028 1.00 94.88 113 TYR A O 1
ATOM 946 N N . ASP A 1 114 ? -11.444 0.418 15.767 1.00 95.38 114 ASP A N 1
ATOM 947 C CA . ASP A 1 114 ? -10.442 0.989 16.666 1.00 95.38 114 ASP A CA 1
ATOM 948 C C . ASP A 1 114 ? -9.297 1.635 15.890 1.00 95.38 114 ASP A C 1
ATOM 950 O O . ASP A 1 114 ? -8.916 2.777 16.171 1.00 95.38 114 ASP A O 1
ATOM 954 N N . LEU A 1 115 ? -8.804 0.950 14.853 1.00 96.12 115 LEU A N 1
ATOM 955 C CA . LEU A 1 115 ? -7.772 1.481 13.964 1.00 96.12 115 LEU A CA 1
ATOM 956 C C . LEU A 1 115 ? -8.199 2.825 13.357 1.00 96.12 115 LEU A C 1
ATOM 958 O O . LEU A 1 115 ? -7.427 3.786 13.347 1.00 96.12 115 LEU A O 1
ATOM 962 N N . GLN A 1 116 ? -9.449 2.909 12.900 1.00 93.19 116 GLN A N 1
ATOM 963 C CA . GLN A 1 116 ? -10.060 4.123 12.374 1.00 93.19 116 GLN A CA 1
ATOM 964 C C . GLN A 1 116 ? -10.028 5.273 13.393 1.00 93.19 116 GLN A C 1
ATOM 966 O O . GLN A 1 116 ? -9.731 6.418 13.045 1.00 93.19 116 GLN A O 1
ATOM 971 N N . THR A 1 117 ? -10.320 4.976 14.662 1.00 91.56 117 THR A N 1
ATOM 972 C CA . THR A 1 117 ? -10.269 5.943 15.769 1.00 91.56 117 THR A CA 1
ATOM 973 C C . THR A 1 117 ? -8.855 6.450 16.011 1.00 91.56 117 THR A C 1
ATOM 975 O O . THR A 1 117 ? -8.650 7.656 16.129 1.00 91.56 117 THR A O 1
ATOM 978 N N . TRP A 1 118 ? -7.868 5.556 16.062 1.00 95.31 118 TRP A N 1
ATOM 979 C CA . TRP A 1 118 ? -6.487 5.935 16.370 1.00 95.31 118 TRP A CA 1
ATOM 980 C C . TRP A 1 118 ? -5.826 6.715 15.236 1.00 95.31 118 TRP A C 1
ATOM 982 O O . TRP A 1 118 ? -5.037 7.625 15.487 1.00 95.31 118 TRP A O 1
ATOM 992 N N . MET A 1 119 ? -6.151 6.363 13.992 1.00 94.81 119 MET A N 1
ATOM 993 C CA . MET A 1 119 ? -5.591 6.993 12.801 1.00 94.81 119 MET A CA 1
ATOM 994 C C . MET A 1 119 ? -6.214 8.347 12.487 1.00 94.81 119 MET A C 1
ATOM 996 O O . MET A 1 119 ? -5.529 9.194 11.915 1.00 94.81 119 MET A O 1
ATOM 1000 N N . GLY A 1 120 ? -7.482 8.576 12.837 1.00 91.19 120 GLY A N 1
ATOM 1001 C CA . GLY A 1 120 ? -8.194 9.819 12.539 1.00 91.19 120 GLY A CA 1
ATOM 1002 C C . GLY A 1 120 ? -8.246 10.164 11.041 1.00 91.19 120 GLY A C 1
ATOM 1003 O O . GLY A 1 120 ? -8.009 9.327 10.167 1.00 91.19 120 GLY A O 1
ATOM 1004 N N . SER A 1 121 ? -8.528 11.432 10.741 1.00 90.94 121 SER A N 1
ATOM 1005 C CA . SER A 1 121 ? -8.656 11.970 9.378 1.00 90.94 121 SER A CA 1
ATOM 1006 C C . SER A 1 121 ? -7.864 13.278 9.251 1.00 90.94 121 SER A C 1
ATOM 1008 O O . SER A 1 121 ? -7.830 14.022 10.232 1.00 90.94 121 SER A O 1
ATOM 1010 N N . PRO A 1 122 ? -7.250 13.581 8.090 1.00 94.19 122 PRO A N 1
ATOM 1011 C CA . PRO A 1 122 ? -7.205 12.771 6.867 1.00 94.19 122 PRO A CA 1
ATOM 1012 C C . PRO A 1 122 ? -6.186 11.626 6.956 1.00 94.19 122 PRO A C 1
ATOM 1014 O O . PRO A 1 122 ? -5.093 11.787 7.494 1.00 94.19 122 PRO A O 1
ATOM 1017 N N . SER A 1 123 ? -6.509 10.453 6.416 1.00 96.31 123 SER A N 1
ATOM 1018 C CA . SER A 1 123 ? -5.591 9.302 6.377 1.00 96.31 123 SER A CA 1
ATOM 1019 C C . SER A 1 123 ? -5.676 8.544 5.049 1.00 96.31 123 SER A C 1
ATOM 1021 O O . SER A 1 123 ? -6.585 8.764 4.242 1.00 96.31 123 SER A O 1
ATOM 1023 N N . ILE A 1 124 ? -4.669 7.724 4.765 1.00 98.06 124 ILE A N 1
ATOM 1024 C CA . ILE A 1 124 ? -4.651 6.789 3.637 1.00 98.06 124 ILE A CA 1
ATOM 1025 C C . ILE A 1 124 ? -4.206 5.415 4.127 1.00 98.06 124 ILE A C 1
ATOM 1027 O O . ILE A 1 124 ? -3.254 5.316 4.896 1.00 98.06 124 ILE A O 1
ATOM 1031 N N . PHE A 1 125 ? -4.888 4.369 3.680 1.00 98.62 125 PHE A N 1
ATOM 1032 C CA . PHE A 1 125 ? -4.625 2.993 4.074 1.00 98.62 125 PHE A CA 1
ATOM 1033 C C . PHE A 1 125 ? -4.232 2.153 2.862 1.00 98.62 125 PHE A C 1
ATOM 1035 O O . PHE A 1 125 ? -4.861 2.259 1.809 1.00 98.62 125 PHE A O 1
ATOM 1042 N N . VAL A 1 126 ? -3.213 1.315 3.023 1.00 98.75 126 VAL A N 1
ATOM 1043 C CA . VAL A 1 126 ? -2.780 0.321 2.038 1.00 98.75 126 VAL A CA 1
ATOM 1044 C C . VAL A 1 126 ? -2.844 -1.050 2.701 1.00 98.75 126 VAL A C 1
ATOM 1046 O O . VAL A 1 126 ? -2.192 -1.256 3.721 1.00 98.75 126 VAL A O 1
ATOM 1049 N N . TYR A 1 127 ? -3.637 -1.962 2.144 1.00 98.62 127 TYR A N 1
ATOM 1050 C CA . TYR A 1 127 ? -3.840 -3.314 2.664 1.00 98.62 127 TYR A CA 1
ATOM 1051 C C . TYR A 1 127 ? -3.320 -4.346 1.662 1.00 98.62 127 TYR A C 1
ATOM 1053 O O . TYR A 1 127 ? -3.974 -4.626 0.653 1.00 98.62 127 TYR A O 1
ATOM 1061 N N . ASP A 1 128 ? -2.159 -4.923 1.956 1.00 98.44 128 ASP A N 1
ATOM 1062 C CA . ASP A 1 128 ? -1.566 -6.022 1.196 1.00 98.44 128 ASP A CA 1
ATOM 1063 C C . ASP A 1 128 ? -1.772 -7.342 1.948 1.00 98.44 128 ASP A C 1
ATOM 1065 O O . ASP A 1 128 ? -0.975 -7.750 2.796 1.00 98.44 128 ASP A O 1
ATOM 1069 N N . CYS A 1 129 ? -2.927 -7.959 1.704 1.00 97.81 129 CYS A N 1
ATOM 1070 C CA . CYS A 1 129 ? -3.307 -9.266 2.231 1.00 97.81 129 CYS A CA 1
ATOM 1071 C C . CYS A 1 129 ? -4.406 -9.894 1.358 1.00 97.81 129 CYS A C 1
ATOM 1073 O O . CYS A 1 129 ? -5.054 -9.215 0.555 1.00 97.81 129 CYS A O 1
ATOM 1075 N N . SER A 1 130 ? -4.622 -11.201 1.516 1.00 97.62 130 SER A N 1
ATOM 1076 C CA . SER A 1 130 ? -5.771 -11.881 0.904 1.00 97.62 130 SER A CA 1
ATOM 1077 C C . SER A 1 130 ? -7.078 -11.434 1.564 1.00 97.62 130 SER A C 1
ATOM 1079 O O . SER A 1 130 ? -7.095 -11.127 2.755 1.00 97.62 130 SER A O 1
ATOM 1081 N N . ASN A 1 131 ? -8.174 -11.406 0.802 1.00 98.00 131 ASN A N 1
ATOM 1082 C CA . ASN A 1 131 ? -9.486 -10.908 1.228 1.00 98.00 131 ASN A CA 1
ATOM 1083 C C . ASN A 1 131 ? -9.485 -9.446 1.733 1.00 98.00 131 ASN A C 1
ATOM 1085 O O . ASN A 1 131 ? -10.368 -9.044 2.496 1.00 98.00 131 ASN A O 1
ATOM 1089 N N . ALA A 1 132 ? -8.532 -8.617 1.288 1.00 98.19 132 ALA A N 1
ATOM 1090 C CA . ALA A 1 132 ? -8.392 -7.221 1.713 1.00 98.19 132 ALA A CA 1
ATOM 1091 C C . ALA A 1 132 ? -9.651 -6.367 1.453 1.00 98.19 132 ALA A C 1
ATOM 1093 O O . ALA A 1 132 ? -9.914 -5.408 2.182 1.00 98.19 132 ALA A O 1
ATOM 1094 N N . GLY A 1 133 ? -10.479 -6.729 0.467 1.00 97.75 133 GLY A N 1
ATOM 1095 C CA . GLY A 1 133 ? -11.759 -6.071 0.209 1.00 97.75 133 GLY A CA 1
ATOM 1096 C C . GLY A 1 133 ? -12.746 -6.142 1.383 1.00 97.75 133 GLY A C 1
ATOM 1097 O O . GLY A 1 133 ? -13.599 -5.261 1.498 1.00 97.75 133 GLY A O 1
ATOM 1098 N N . ILE A 1 134 ? -12.617 -7.128 2.285 1.00 98.00 134 ILE A N 1
ATOM 1099 C CA . ILE A 1 134 ? -13.394 -7.186 3.536 1.00 98.00 134 ILE A CA 1
ATOM 1100 C C . ILE A 1 134 ? -13.084 -5.960 4.397 1.00 98.00 134 ILE A C 1
ATOM 1102 O O . ILE A 1 134 ? -14.006 -5.270 4.821 1.00 98.00 134 ILE A O 1
ATOM 1106 N N . ILE A 1 135 ? -11.800 -5.624 4.562 1.00 98.31 135 ILE A N 1
ATOM 1107 C CA . ILE A 1 135 ? -11.349 -4.485 5.373 1.00 98.31 135 ILE A CA 1
ATOM 1108 C C . ILE A 1 135 ? -11.982 -3.188 4.861 1.00 98.31 135 ILE A C 1
ATOM 1110 O O . ILE A 1 135 ? -12.531 -2.414 5.643 1.00 98.31 135 ILE A O 1
ATOM 1114 N N . VAL A 1 136 ? -11.973 -2.973 3.540 1.00 97.69 136 VAL A N 1
ATOM 1115 C CA . VAL A 1 136 ? -12.541 -1.763 2.922 1.00 97.69 136 VAL A CA 1
ATOM 1116 C C . VAL A 1 136 ? -14.055 -1.676 3.124 1.00 97.69 136 VAL A C 1
ATOM 1118 O O . VAL A 1 136 ? -14.585 -0.585 3.359 1.00 97.69 136 VAL A O 1
ATOM 1121 N N . LYS A 1 137 ? -14.765 -2.809 3.035 1.00 96.81 137 LYS A N 1
ATOM 1122 C CA . LYS A 1 137 ? -16.213 -2.881 3.285 1.00 96.81 137 LYS A CA 1
ATOM 1123 C C . LYS A 1 137 ? -16.525 -2.573 4.751 1.00 96.81 137 LYS A C 1
ATOM 1125 O O . LYS A 1 137 ? -17.314 -1.664 5.010 1.00 96.81 137 LYS A O 1
ATOM 1130 N N . SER A 1 138 ? -15.848 -3.238 5.686 1.00 96.88 138 SER A N 1
ATOM 1131 C CA . SER A 1 138 ? -16.025 -3.020 7.125 1.00 96.88 138 SER A CA 1
ATOM 1132 C C . SER A 1 138 ? -15.669 -1.590 7.537 1.00 96.88 138 SER A C 1
ATOM 1134 O O . SER A 1 138 ? -16.425 -0.969 8.274 1.00 96.88 138 SER A O 1
ATOM 1136 N N . PHE A 1 139 ? -14.593 -1.004 6.997 1.00 96.38 139 PHE A N 1
ATOM 1137 C CA . PHE A 1 139 ? -14.230 0.393 7.268 1.00 96.38 139 PHE A CA 1
ATOM 1138 C C . PHE A 1 139 ? -15.356 1.358 6.879 1.00 96.38 139 PHE A C 1
ATOM 1140 O O . PHE A 1 139 ? -15.680 2.277 7.627 1.00 96.38 139 PHE A O 1
ATOM 1147 N N . LYS A 1 140 ? -15.974 1.169 5.705 1.00 93.50 140 LYS A N 1
ATOM 1148 C CA . LYS A 1 140 ? -17.098 2.013 5.265 1.00 93.50 140 LYS A CA 1
ATOM 1149 C C . LYS A 1 140 ? -18.310 1.855 6.181 1.00 93.50 140 LYS A C 1
ATOM 1151 O O . LYS A 1 140 ? -18.922 2.858 6.534 1.00 93.50 140 LYS A O 1
ATOM 1156 N N . GLN A 1 141 ? -18.629 0.625 6.581 1.00 94.00 141 GLN A N 1
ATOM 1157 C CA . GLN A 1 141 ? -19.728 0.348 7.505 1.00 94.00 141 GLN A CA 1
ATOM 1158 C C . GLN A 1 141 ? -19.495 1.009 8.870 1.00 94.00 141 GLN A C 1
ATOM 1160 O O . GLN A 1 141 ? -20.364 1.725 9.357 1.00 94.00 141 GLN A O 1
ATOM 1165 N N . PHE A 1 142 ? -18.302 0.856 9.443 1.00 93.75 142 PHE A N 1
ATOM 1166 C CA . PHE A 1 142 ? -17.919 1.473 10.714 1.00 93.75 142 PHE A CA 1
ATOM 1167 C C . PHE A 1 142 ? -17.865 3.001 10.658 1.00 93.75 142 PHE A C 1
ATOM 1169 O O . PHE A 1 142 ? -18.209 3.672 11.632 1.00 93.75 142 PHE A O 1
ATOM 1176 N N . ALA A 1 143 ? -17.480 3.577 9.518 1.00 90.88 143 ALA A N 1
ATOM 1177 C CA . ALA A 1 143 ? -17.556 5.016 9.304 1.00 90.88 143 ALA A CA 1
ATOM 1178 C C . ALA A 1 143 ? -19.007 5.528 9.312 1.00 90.88 143 ALA A C 1
ATOM 1180 O O . ALA A 1 143 ? -19.269 6.548 9.945 1.00 90.88 143 ALA A O 1
ATOM 1181 N N . LEU A 1 144 ? -19.938 4.819 8.660 1.00 89.00 144 LEU A N 1
ATOM 1182 C CA . LEU A 1 144 ? -21.365 5.170 8.656 1.00 89.00 144 LEU A CA 1
ATOM 1183 C C . LEU A 1 144 ? -22.000 4.997 10.037 1.00 89.00 144 LEU A C 1
ATOM 1185 O O . LEU A 1 144 ? -22.685 5.901 10.505 1.00 89.00 144 LEU A O 1
ATOM 1189 N N . GLN A 1 145 ? -21.722 3.877 10.708 1.00 88.62 145 GLN A N 1
ATOM 1190 C CA . GLN A 1 145 ? -22.197 3.617 12.066 1.00 88.62 145 GLN A CA 1
ATOM 1191 C C . GLN A 1 145 ? -21.769 4.737 13.024 1.00 88.62 145 GLN A C 1
ATOM 1193 O O . GLN A 1 145 ? -22.582 5.248 13.786 1.00 88.62 145 GLN A O 1
ATOM 1198 N N . ARG A 1 146 ? -20.511 5.187 12.932 1.00 84.44 146 ARG A N 1
ATOM 1199 C CA . ARG A 1 146 ? -20.010 6.300 13.745 1.00 84.44 146 ARG A CA 1
ATOM 1200 C C . ARG A 1 146 ? -20.729 7.616 13.455 1.00 84.44 146 ARG A C 1
ATOM 1202 O O . ARG A 1 146 ? -20.950 8.386 14.381 1.00 84.44 146 ARG A O 1
ATOM 1209 N N . GLU A 1 147 ? -21.054 7.910 12.196 1.00 82.38 147 GLU A N 1
ATOM 1210 C CA . GLU A 1 147 ? -21.834 9.111 11.859 1.00 82.38 147 GLU A CA 1
ATOM 1211 C C . GLU A 1 147 ? -23.244 9.034 12.481 1.00 82.38 147 GLU A C 1
ATOM 1213 O O . GLU A 1 147 ? -23.670 9.995 13.117 1.00 82.38 147 GLU A O 1
ATOM 1218 N N . GLN A 1 148 ? -23.901 7.870 12.421 1.00 83.44 148 GLN A N 1
ATOM 1219 C CA . GLN A 1 148 ? -25.234 7.646 13.002 1.00 83.44 148 GLN A CA 1
ATOM 1220 C C . GLN A 1 148 ? -25.254 7.738 14.536 1.00 83.44 148 GLN A C 1
ATOM 1222 O O . GLN A 1 148 ? -26.126 8.392 15.103 1.00 83.44 148 GLN A O 1
ATOM 1227 N N . GLU A 1 149 ? -24.283 7.129 15.226 1.00 82.25 149 GLU A N 1
ATOM 1228 C CA . GLU A 1 149 ? -24.169 7.194 16.695 1.00 82.25 149 GLU A CA 1
ATOM 1229 C C . GLU A 1 149 ? -24.036 8.642 17.200 1.00 82.25 149 GLU A C 1
ATOM 1231 O O . GLU A 1 149 ? -24.520 8.987 18.279 1.00 82.25 149 GLU A O 1
ATOM 1236 N N . LEU A 1 150 ? -23.415 9.513 16.402 1.00 74.44 150 LEU A N 1
ATOM 1237 C CA . LEU A 1 150 ? -23.257 10.927 16.729 1.00 74.44 150 LEU A CA 1
ATOM 1238 C C . LEU A 1 150 ? -24.521 11.753 16.475 1.00 74.44 150 LEU A C 1
ATOM 1240 O O . LEU A 1 150 ? -24.774 12.698 17.224 1.00 74.44 150 LEU A O 1
ATOM 1244 N N . GLU A 1 151 ? -25.304 11.397 15.455 1.00 73.56 151 GLU A N 1
ATOM 1245 C CA . GLU A 1 151 ? -26.600 12.019 15.159 1.00 73.56 151 GLU A CA 1
ATOM 1246 C C . GLU A 1 151 ? -27.636 11.677 16.241 1.00 73.56 151 GLU A C 1
ATOM 1248 O O . GLU A 1 151 ? -28.312 12.569 16.757 1.00 73.56 151 GLU A O 1
ATOM 1253 N N . VAL A 1 152 ? -27.701 10.409 16.667 1.00 69.06 152 VAL A N 1
ATOM 1254 C CA . VAL A 1 152 ? -28.612 9.944 17.733 1.00 69.06 152 VAL A CA 1
ATOM 1255 C C . VAL A 1 152 ? -28.270 10.564 19.093 1.00 69.06 152 VAL A C 1
ATOM 1257 O O . VAL A 1 152 ? -29.163 10.826 19.895 1.00 69.06 152 VAL A O 1
ATOM 1260 N N . GLY A 1 153 ? -26.998 10.891 19.341 1.00 66.94 153 GLY A N 1
ATOM 1261 C CA . GLY A 1 153 ? -26.548 11.616 20.536 1.00 66.94 153 GLY A CA 1
ATOM 1262 C C . GLY A 1 153 ? -27.007 13.082 20.632 1.00 66.94 153 GLY A C 1
ATOM 1263 O O . GLY A 1 153 ? -26.487 13.819 21.471 1.00 66.94 153 GLY A O 1
ATOM 1264 N N . GLY A 1 154 ? -27.928 13.533 19.769 1.00 63.34 154 GLY A N 1
ATOM 1265 C CA . GLY A 1 154 ? -28.527 14.871 19.803 1.00 63.34 154 GLY A CA 1
ATOM 1266 C C . GLY A 1 154 ? -27.624 15.985 19.269 1.00 63.34 154 GLY A C 1
ATOM 1267 O O . GLY A 1 154 ? -27.916 17.165 19.462 1.00 63.34 154 GLY A O 1
ATOM 1268 N N . ARG A 1 155 ? -26.512 15.642 18.608 1.00 64.81 155 ARG A N 1
ATOM 1269 C CA . ARG A 1 155 ? -25.638 16.613 17.944 1.00 64.81 155 ARG A CA 1
ATOM 1270 C C . ARG A 1 155 ? -25.955 16.597 16.459 1.00 64.81 155 ARG A C 1
ATOM 1272 O O . ARG A 1 155 ? -25.543 15.681 15.755 1.00 64.81 155 ARG A O 1
ATOM 1279 N N . ASP A 1 156 ? -26.629 17.631 15.964 1.00 69.62 156 ASP A N 1
ATOM 1280 C CA . ASP A 1 156 ? -26.806 17.822 14.523 1.00 69.62 156 ASP A CA 1
ATOM 1281 C C . ASP A 1 156 ? -25.465 18.241 13.887 1.00 69.62 156 ASP A C 1
ATOM 1283 O O . ASP A 1 156 ? -25.189 19.411 13.612 1.00 69.62 156 ASP A O 1
ATOM 1287 N N . ILE A 1 157 ? -24.564 17.267 13.718 1.00 67.56 157 ILE A N 1
ATOM 1288 C CA . ILE A 1 157 ? -23.212 17.470 13.188 1.00 67.56 157 ILE A CA 1
ATOM 1289 C C . ILE A 1 157 ? -23.264 18.053 11.779 1.00 67.56 157 ILE A C 1
ATOM 1291 O O . ILE A 1 157 ? -22.358 18.798 11.401 1.00 67.56 157 ILE A O 1
ATOM 1295 N N . HIS A 1 158 ? -24.299 17.740 10.997 1.00 70.12 158 HIS A N 1
ATOM 1296 C CA . HIS A 1 158 ? -24.470 18.327 9.676 1.00 70.12 158 HIS A CA 1
ATOM 1297 C C . HIS A 1 158 ? -24.652 19.845 9.775 1.00 70.12 158 HIS A C 1
ATOM 1299 O O . HIS A 1 158 ? -23.953 20.591 9.081 1.00 70.12 158 HIS A O 1
ATOM 1305 N N . CYS A 1 159 ? -25.521 20.299 10.683 1.00 73.12 159 CYS A N 1
ATOM 1306 C CA . CYS A 1 159 ? -25.685 21.715 10.994 1.00 73.12 159 CYS A CA 1
ATOM 1307 C C . CYS A 1 159 ? -24.378 22.332 11.517 1.00 73.12 159 CYS A C 1
ATOM 1309 O O . CYS A 1 159 ? -23.898 23.319 10.957 1.00 73.12 159 CYS A O 1
ATOM 1311 N N . ILE A 1 160 ? -23.731 21.707 12.507 1.00 73.56 160 ILE A N 1
ATOM 1312 C CA . ILE A 1 160 ? -22.496 22.239 13.105 1.00 73.56 160 ILE A CA 1
ATOM 1313 C C . ILE A 1 160 ? -21.377 22.363 12.057 1.00 73.56 160 ILE A C 1
ATOM 1315 O O . ILE A 1 160 ? -20.694 23.384 12.004 1.00 73.56 160 ILE A O 1
ATOM 1319 N N . ARG A 1 161 ? -21.208 21.372 11.169 1.00 72.88 161 ARG A N 1
ATOM 1320 C CA . ARG A 1 161 ? -20.215 21.420 10.080 1.00 72.88 161 ARG A CA 1
ATOM 1321 C C . ARG A 1 161 ? -20.519 22.512 9.059 1.00 72.88 161 ARG A C 1
ATOM 1323 O O . ARG A 1 161 ? -19.585 23.162 8.597 1.00 72.88 161 ARG A O 1
ATOM 1330 N N . LYS A 1 162 ? -21.793 22.731 8.711 1.00 76.25 162 LYS A N 1
ATOM 1331 C CA . LYS A 1 162 ? -22.197 23.853 7.846 1.00 76.25 162 LYS A CA 1
ATOM 1332 C C . LYS A 1 162 ? -21.864 25.194 8.491 1.00 76.25 162 LYS A C 1
ATOM 1334 O O . LYS A 1 162 ? -21.272 26.045 7.836 1.00 76.25 162 LYS A O 1
ATOM 1339 N N . VAL A 1 163 ? -22.193 25.361 9.771 1.00 76.75 163 VAL A N 1
ATOM 1340 C CA . VAL A 1 163 ? -21.901 26.590 10.520 1.00 76.75 163 VAL A CA 1
ATOM 1341 C C . VAL A 1 163 ? -20.393 26.824 10.609 1.00 76.75 163 VAL A C 1
ATOM 1343 O O . VAL A 1 163 ? -19.949 27.928 10.320 1.00 76.75 163 VAL A O 1
ATOM 1346 N N . ALA A 1 164 ? -19.598 25.792 10.907 1.00 73.38 164 ALA A N 1
ATOM 1347 C CA . ALA A 1 164 ? -18.139 25.892 10.966 1.00 73.38 164 ALA A CA 1
ATOM 1348 C C . ALA A 1 164 ? -17.494 26.258 9.619 1.00 73.38 164 ALA A C 1
ATOM 1350 O O . ALA A 1 164 ? -16.498 26.976 9.597 1.00 73.38 164 ALA A O 1
ATOM 1351 N N . ALA A 1 165 ? -18.067 25.802 8.500 1.00 76.25 165 ALA A N 1
ATOM 1352 C CA . ALA A 1 165 ? -17.594 26.164 7.164 1.00 76.25 165 ALA A CA 1
ATOM 1353 C C . ALA A 1 165 ? -17.911 27.623 6.781 1.00 76.25 165 ALA A C 1
ATOM 1355 O O . ALA A 1 165 ? -17.187 28.203 5.977 1.00 76.25 165 ALA A O 1
ATOM 1356 N N . ILE A 1 166 ? -18.979 28.209 7.338 1.00 82.06 166 ILE A N 1
ATOM 1357 C CA . ILE A 1 166 ? -19.405 29.594 7.065 1.00 82.06 166 ILE A CA 1
ATOM 1358 C C . ILE A 1 166 ? -18.744 30.578 8.039 1.00 82.06 166 ILE A C 1
ATOM 1360 O O . ILE A 1 166 ? -18.258 31.627 7.626 1.00 82.06 166 ILE A O 1
ATOM 1364 N N . ASN A 1 167 ? -18.733 30.253 9.333 1.00 79.62 167 ASN A N 1
ATOM 1365 C CA . ASN A 1 167 ? -18.156 31.074 10.390 1.00 79.62 167 ASN A CA 1
ATOM 1366 C C . ASN A 1 167 ? -17.409 30.194 11.415 1.00 79.62 167 ASN A C 1
ATOM 1368 O O . ASN A 1 167 ? -18.022 29.695 12.366 1.00 79.62 167 ASN A O 1
ATOM 1372 N N . PRO A 1 168 ? -16.078 30.053 11.271 1.00 77.44 168 PRO A N 1
ATOM 1373 C CA . PRO A 1 168 ? -15.243 29.264 12.180 1.00 77.44 168 PRO A CA 1
ATOM 1374 C C . PRO A 1 168 ? -15.267 29.753 13.636 1.00 77.44 168 PRO A C 1
ATOM 1376 O O . PRO A 1 168 ? -14.987 28.981 14.548 1.00 77.44 168 PRO A O 1
ATOM 1379 N N . ASN A 1 169 ? -15.618 31.023 13.869 1.00 82.25 169 ASN A N 1
ATOM 1380 C CA . ASN A 1 169 ? -15.632 31.631 15.200 1.00 82.25 169 ASN A CA 1
ATOM 1381 C C . ASN A 1 169 ? -16.967 31.444 15.939 1.00 82.25 169 ASN A C 1
ATOM 1383 O O . ASN A 1 169 ? -17.076 31.838 17.098 1.00 82.25 169 ASN A O 1
ATOM 1387 N N . HIS A 1 170 ? -17.988 30.863 15.299 1.00 79.06 170 HIS A N 1
ATOM 1388 C CA . HIS A 1 170 ? -19.291 30.650 15.926 1.00 79.06 170 HIS A CA 1
ATOM 1389 C C . HIS A 1 170 ? -19.180 29.669 17.116 1.00 79.06 170 HIS A C 1
ATOM 1391 O O . HIS A 1 170 ? -18.500 28.653 16.983 1.00 79.06 170 HIS A O 1
ATOM 1397 N N . PRO A 1 171 ? -19.883 29.873 18.250 1.00 77.12 171 PRO A N 1
ATOM 1398 C CA . PRO A 1 171 ? -19.782 28.992 19.424 1.00 77.12 171 PRO A CA 1
ATOM 1399 C C . PRO A 1 171 ? -20.028 27.505 19.117 1.00 77.12 171 PRO A C 1
ATOM 1401 O O . PRO A 1 171 ? -19.325 26.634 19.620 1.00 77.12 171 PRO A O 1
ATOM 1404 N N . LEU A 1 172 ? -20.977 27.210 18.219 1.00 71.94 172 LEU A N 1
ATOM 1405 C CA . LEU A 1 172 ? -21.222 25.845 17.728 1.00 71.94 172 LEU A CA 1
ATOM 1406 C C . LEU A 1 172 ? -20.032 25.268 16.939 1.00 71.94 172 LEU A C 1
ATOM 1408 O O . LEU A 1 172 ? -19.757 24.079 17.051 1.00 71.94 172 LEU A O 1
ATOM 1412 N N . ALA A 1 173 ? -19.307 26.090 16.174 1.00 67.31 173 ALA A N 1
ATOM 1413 C CA . ALA A 1 173 ? -18.144 25.667 15.388 1.00 67.31 173 ALA A CA 1
ATOM 1414 C C . ALA A 1 173 ? -16.920 25.328 16.257 1.00 67.31 173 ALA A C 1
ATOM 1416 O O . ALA A 1 173 ? -16.051 24.577 15.821 1.00 67.31 173 ALA A O 1
ATOM 1417 N N . GLN A 1 174 ? -16.876 25.838 17.492 1.00 70.75 174 GLN A N 1
ATOM 1418 C CA . GLN A 1 174 ? -15.818 25.550 18.464 1.00 70.75 174 GLN A CA 1
ATOM 1419 C C . GLN A 1 174 ? -16.038 24.226 19.218 1.00 70.75 174 GLN A C 1
ATOM 1421 O O . GLN A 1 174 ? -15.156 23.786 19.960 1.00 70.75 174 GLN A O 1
ATOM 1426 N N . MET A 1 175 ? -17.188 23.562 19.041 1.00 67.19 175 MET A N 1
ATOM 1427 C CA . MET A 1 175 ? -17.423 22.256 19.657 1.00 67.19 175 MET A CA 1
ATOM 1428 C C . MET A 1 175 ? -16.520 21.177 19.033 1.00 67.19 175 MET A C 1
ATOM 1430 O O . MET A 1 175 ? -16.424 21.097 17.805 1.00 67.19 175 MET A O 1
ATOM 1434 N N . PRO A 1 176 ? -15.912 20.278 19.836 1.00 60.00 176 PRO A N 1
ATOM 1435 C CA . PRO A 1 176 ? -15.114 19.173 19.312 1.00 60.00 176 PRO A CA 1
ATOM 1436 C C . PRO A 1 176 ? -15.986 18.220 18.484 1.00 60.00 176 PRO A C 1
ATOM 1438 O O . PRO A 1 176 ? -16.759 17.422 19.023 1.00 60.00 176 PRO A O 1
ATOM 1441 N N . LEU A 1 177 ? -15.866 18.303 17.159 1.00 63.41 177 LEU A N 1
ATOM 1442 C CA . LEU A 1 177 ? -16.526 17.392 16.233 1.00 63.41 177 LEU A CA 1
ATOM 1443 C C . LEU A 1 177 ? -15.623 16.196 15.918 1.00 63.41 177 LEU A C 1
ATOM 1445 O O . LEU A 1 177 ? -14.437 16.373 15.628 1.00 63.41 177 LEU A O 1
ATOM 1449 N N . PRO A 1 178 ? -16.172 14.974 15.881 1.00 65.31 178 PRO A N 1
ATOM 1450 C CA . PRO A 1 178 ? -15.435 13.822 15.396 1.00 65.31 178 PRO A CA 1
ATOM 1451 C C . PRO A 1 178 ? -15.005 14.015 13.936 1.00 65.31 178 PRO A C 1
ATOM 1453 O O . PRO A 1 178 ? -15.780 14.530 13.110 1.00 65.31 178 PRO A O 1
ATOM 1456 N N . PRO A 1 179 ? -13.773 13.601 13.596 1.00 68.25 179 PRO A N 1
ATOM 1457 C CA . PRO A 1 179 ? -13.232 13.780 12.261 1.00 68.25 179 PRO A CA 1
ATOM 1458 C C . PRO A 1 179 ? -14.085 13.046 11.225 1.00 68.25 179 PRO A C 1
ATOM 1460 O O . PRO A 1 179 ? -14.476 11.894 11.408 1.00 68.25 179 PRO A O 1
ATOM 1463 N N . SER A 1 180 ? -14.360 13.719 10.106 1.00 76.19 180 SER A N 1
ATOM 1464 C CA . SER A 1 180 ? -15.057 13.103 8.978 1.00 76.19 180 SER A CA 1
ATOM 1465 C C . SER A 1 180 ? -14.180 12.042 8.337 1.00 76.19 180 SER A C 1
ATOM 1467 O O . SER A 1 180 ? -13.089 12.331 7.834 1.00 76.19 180 SER A O 1
ATOM 1469 N N . MET A 1 181 ? -14.689 10.821 8.274 1.00 82.31 181 MET A N 1
ATOM 1470 C CA . MET A 1 181 ? -13.988 9.704 7.648 1.00 82.31 181 MET A CA 1
ATOM 1471 C C . MET A 1 181 ? -14.071 9.746 6.116 1.00 82.31 181 MET A C 1
ATOM 1473 O O . MET A 1 181 ? -13.370 9.000 5.439 1.00 82.31 181 MET A O 1
ATOM 1477 N N . LYS A 1 182 ? -14.845 10.686 5.549 1.00 75.62 182 LYS A N 1
ATOM 1478 C CA . LYS A 1 182 ? -15.002 10.903 4.095 1.00 75.62 182 LYS A CA 1
ATOM 1479 C C . LYS A 1 182 ? -13.697 11.270 3.373 1.00 75.62 182 LYS A C 1
ATOM 1481 O O . LYS A 1 182 ? -13.608 11.143 2.153 1.00 75.62 182 LYS A O 1
ATOM 1486 N N . ASN A 1 183 ? -12.680 11.718 4.112 1.00 83.44 183 ASN A N 1
ATOM 1487 C CA . ASN A 1 183 ? -11.355 12.055 3.578 1.00 83.44 183 ASN A CA 1
ATOM 1488 C C . ASN A 1 183 ? -10.324 10.925 3.725 1.00 83.44 183 ASN A C 1
ATOM 1490 O O . ASN A 1 183 ? -9.143 11.134 3.422 1.00 83.44 183 ASN A O 1
ATOM 1494 N N . CYS A 1 184 ? -10.765 9.743 4.164 1.00 93.88 184 CYS A N 1
ATOM 1495 C CA . CYS A 1 184 ? -9.922 8.562 4.270 1.00 93.88 184 CYS A CA 1
ATOM 1496 C C . CYS A 1 184 ? -9.895 7.799 2.952 1.00 93.88 184 CYS A C 1
ATOM 1498 O O . CYS A 1 184 ? -10.928 7.401 2.411 1.00 93.88 184 CYS A O 1
ATOM 1500 N N . ILE A 1 185 ? -8.682 7.623 2.444 1.00 97.62 185 ILE A N 1
ATOM 1501 C CA . ILE A 1 185 ? -8.411 6.905 1.206 1.00 97.62 185 ILE A CA 1
ATOM 1502 C C . ILE A 1 185 ? -8.008 5.480 1.561 1.00 97.62 185 ILE A C 1
ATOM 1504 O O . ILE A 1 185 ? -7.295 5.271 2.536 1.00 97.62 185 ILE A O 1
ATOM 1508 N N . GLN A 1 186 ? -8.444 4.495 0.790 1.00 98.19 186 GLN A N 1
ATOM 1509 C CA . GLN A 1 186 ? -8.073 3.099 1.013 1.00 98.19 186 GLN A CA 1
ATOM 1510 C C . GLN A 1 186 ? -7.684 2.446 -0.304 1.00 98.19 186 GLN A C 1
ATOM 1512 O O . GLN A 1 186 ? -8.350 2.671 -1.313 1.00 98.19 186 GLN A O 1
ATOM 1517 N N . 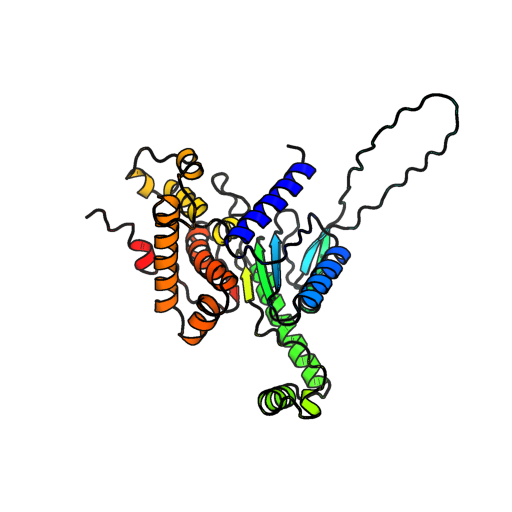LEU A 1 187 ? -6.635 1.633 -0.274 1.00 98.69 187 LEU A N 1
ATOM 1518 C CA . LEU A 1 187 ? -6.151 0.809 -1.372 1.00 98.69 187 LEU A CA 1
ATOM 1519 C C . LEU A 1 187 ? -5.992 -0.617 -0.834 1.00 98.69 187 LEU A C 1
ATOM 1521 O O . LEU A 1 187 ? -5.252 -0.838 0.119 1.00 98.69 187 LEU A O 1
ATOM 1525 N N . ALA A 1 188 ? -6.695 -1.574 -1.419 1.00 98.56 188 ALA A N 1
ATOM 1526 C CA . ALA A 1 188 ? -6.684 -2.977 -1.028 1.00 98.56 188 ALA A CA 1
ATOM 1527 C C . ALA A 1 188 ? -6.247 -3.844 -2.205 1.00 98.56 188 ALA A C 1
ATOM 1529 O O . ALA A 1 188 ? -6.653 -3.605 -3.342 1.00 98.56 188 ALA A O 1
ATOM 1530 N N . ALA A 1 189 ? -5.438 -4.858 -1.913 1.00 98.06 189 ALA A N 1
ATOM 1531 C CA . ALA A 1 189 ? -4.819 -5.705 -2.923 1.00 98.06 189 ALA A CA 1
ATOM 1532 C C . ALA A 1 189 ? -5.813 -6.552 -3.735 1.00 98.06 189 ALA A C 1
ATOM 1534 O O . ALA A 1 189 ? -5.547 -6.861 -4.892 1.00 98.06 189 ALA A O 1
ATOM 1535 N N . CYS A 1 190 ? -6.952 -6.923 -3.149 1.00 97.19 190 CYS A N 1
ATOM 1536 C CA . CYS A 1 190 ? -7.913 -7.843 -3.754 1.00 97.19 190 CYS A CA 1
ATOM 1537 C C . CYS A 1 190 ? -9.347 -7.599 -3.261 1.00 97.19 190 CYS A C 1
ATOM 1539 O O . CYS A 1 190 ? -9.557 -6.914 -2.252 1.00 97.19 190 CYS A O 1
ATOM 1541 N N . GLU A 1 191 ? -10.337 -8.175 -3.945 1.00 97.06 191 GLU A N 1
ATOM 1542 C CA . GLU A 1 191 ? -11.733 -8.170 -3.506 1.00 97.06 191 GLU A CA 1
ATOM 1543 C C . GLU A 1 191 ? -11.960 -9.046 -2.264 1.00 97.06 191 GLU A C 1
ATOM 1545 O O . GLU A 1 191 ? -11.114 -9.823 -1.822 1.00 97.06 191 GLU A O 1
ATOM 1550 N N . ALA A 1 192 ? -13.148 -8.921 -1.666 1.00 96.31 192 ALA A N 1
ATOM 1551 C CA . ALA A 1 192 ? -13.469 -9.577 -0.395 1.00 96.31 192 ALA A CA 1
ATOM 1552 C C . ALA 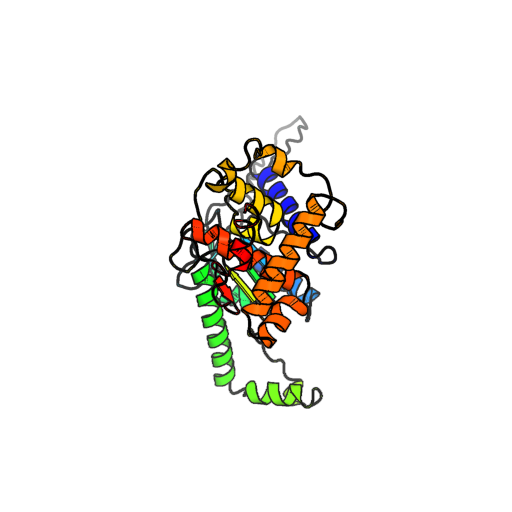A 1 192 ? -13.435 -11.117 -0.439 1.00 96.31 192 ALA A C 1
ATOM 1554 O O . ALA A 1 192 ? -13.310 -11.742 0.610 1.00 96.31 192 ALA A O 1
ATOM 1555 N N . SER A 1 193 ? -13.564 -11.729 -1.616 1.00 96.12 193 SER A N 1
ATOM 1556 C CA . SER A 1 193 ? -13.584 -13.186 -1.821 1.00 96.12 193 SER A CA 1
ATOM 1557 C C . SER A 1 193 ? -12.335 -13.722 -2.525 1.00 96.12 193 SER A C 1
ATOM 1559 O O . SER A 1 193 ? -12.254 -14.918 -2.788 1.00 96.12 193 SER A O 1
ATOM 1561 N N . GLU A 1 194 ? -11.380 -12.857 -2.856 1.00 96.69 194 GLU A N 1
ATOM 1562 C CA . GLU A 1 194 ? -10.205 -13.212 -3.647 1.00 96.69 194 GLU A CA 1
ATOM 1563 C C . GLU A 1 194 ? -8.983 -13.489 -2.762 1.00 96.69 194 GLU A C 1
ATOM 1565 O O . GLU A 1 194 ? -8.869 -13.014 -1.627 1.00 96.69 194 GLU A O 1
ATOM 1570 N N . LEU A 1 195 ? -8.050 -14.261 -3.314 1.00 96.06 195 LEU A N 1
ATOM 1571 C CA . LEU A 1 195 ? -6.755 -14.554 -2.713 1.00 96.06 195 LEU A CA 1
ATOM 1572 C C . LEU A 1 195 ? -5.647 -13.871 -3.513 1.00 96.06 195 LEU A C 1
ATOM 1574 O O . LEU A 1 195 ? -5.807 -13.579 -4.701 1.00 96.06 195 LEU A O 1
ATOM 1578 N N . LEU A 1 196 ? -4.516 -13.624 -2.857 1.00 96.31 196 LEU A N 1
ATOM 1579 C CA . LEU A 1 196 ? -3.333 -13.120 -3.545 1.00 96.31 196 LEU A CA 1
ATOM 1580 C C . LEU A 1 196 ? -2.703 -14.204 -4.438 1.00 96.31 196 LEU A C 1
ATOM 1582 O O . LEU A 1 196 ? -2.792 -15.394 -4.117 1.00 96.31 196 LEU A O 1
ATOM 1586 N N . PRO A 1 197 ? -2.043 -13.817 -5.544 1.00 93.19 197 PRO A N 1
ATOM 1587 C CA . PRO A 1 197 ? -1.365 -14.764 -6.422 1.00 93.19 197 PRO A CA 1
ATOM 1588 C C . PRO A 1 197 ? -0.237 -15.516 -5.704 1.00 93.19 197 PRO A C 1
ATOM 1590 O O . PRO A 1 197 ? 0.547 -14.916 -4.976 1.00 93.19 197 PRO A O 1
ATOM 1593 N N . MET A 1 198 ? -0.108 -16.816 -5.978 1.00 90.25 198 MET A N 1
ATOM 1594 C CA . MET A 1 198 ? 0.953 -17.683 -5.431 1.00 90.25 198 MET A CA 1
ATOM 1595 C C . MET A 1 198 ? 2.002 -18.083 -6.483 1.00 90.25 198 MET A C 1
ATOM 1597 O O . MET A 1 198 ? 2.686 -19.092 -6.335 1.00 90.25 198 MET A O 1
ATOM 1601 N N . ASN A 1 199 ? 2.101 -17.333 -7.585 1.00 89.44 199 ASN A N 1
ATOM 1602 C CA . ASN A 1 199 ? 3.053 -17.634 -8.652 1.00 89.44 199 ASN A CA 1
ATOM 1603 C C . ASN A 1 199 ? 4.502 -17.427 -8.146 1.00 89.44 199 ASN A C 1
ATOM 1605 O O . ASN A 1 199 ? 4.813 -16.311 -7.726 1.00 89.44 199 ASN A O 1
ATOM 1609 N N . PRO A 1 200 ? 5.393 -18.440 -8.215 1.00 89.62 200 PRO A N 1
ATOM 1610 C CA . PRO A 1 200 ? 6.773 -18.335 -7.727 1.00 89.62 200 PRO A CA 1
ATOM 1611 C C . PRO A 1 200 ? 7.625 -17.311 -8.493 1.00 89.62 200 PRO A C 1
ATOM 1613 O O . PRO A 1 200 ? 8.594 -16.779 -7.950 1.00 89.62 200 PRO A O 1
ATOM 1616 N N . ASP A 1 201 ? 7.257 -16.996 -9.737 1.00 87.44 201 ASP A N 1
ATOM 1617 C CA . ASP A 1 201 ? 7.956 -16.015 -10.570 1.00 87.44 201 ASP A CA 1
ATOM 1618 C C . ASP A 1 201 ? 7.606 -14.570 -10.205 1.00 87.44 201 ASP A C 1
ATOM 1620 O O . ASP A 1 201 ? 8.194 -13.635 -10.757 1.00 87.44 201 ASP A O 1
ATOM 1624 N N . LEU A 1 202 ? 6.666 -14.362 -9.282 1.00 89.75 202 LEU A N 1
ATOM 1625 C CA . LEU A 1 202 ? 6.245 -13.059 -8.786 1.00 89.75 202 LEU A CA 1
ATOM 1626 C C . LEU A 1 202 ? 6.591 -12.900 -7.302 1.00 89.75 202 LEU A C 1
ATOM 1628 O O . LEU A 1 202 ? 6.696 -13.881 -6.570 1.00 89.75 202 LEU A O 1
ATOM 1632 N N . PRO A 1 203 ? 6.794 -11.658 -6.836 1.00 92.69 203 PRO A N 1
ATOM 1633 C CA . PRO A 1 203 ? 6.969 -11.417 -5.413 1.00 92.69 203 PRO A CA 1
ATOM 1634 C C . PRO A 1 203 ? 5.658 -11.679 -4.656 1.00 92.69 203 PRO A C 1
ATOM 1636 O O . PRO A 1 203 ? 4.574 -11.430 -5.187 1.00 92.69 203 PRO A O 1
ATOM 1639 N N . ALA A 1 204 ? 5.759 -12.138 -3.405 1.00 91.31 204 ALA A N 1
ATOM 1640 C CA . ALA A 1 204 ? 4.593 -12.336 -2.542 1.00 91.31 204 ALA A CA 1
ATOM 1641 C C . ALA A 1 204 ? 3.855 -11.009 -2.286 1.00 91.31 204 ALA A C 1
ATOM 1643 O O . ALA A 1 204 ? 2.635 -10.945 -2.379 1.00 91.31 204 ALA A O 1
ATOM 1644 N N . ASP A 1 205 ? 4.592 -9.917 -2.078 1.00 93.50 205 ASP A N 1
ATOM 1645 C CA . ASP A 1 205 ? 4.083 -8.555 -1.900 1.00 93.50 205 ASP A CA 1
ATOM 1646 C C . ASP A 1 205 ? 3.790 -7.861 -3.247 1.00 93.50 205 ASP A C 1
ATOM 1648 O O . ASP A 1 205 ? 4.155 -6.705 -3.467 1.00 93.50 205 ASP A O 1
ATOM 1652 N N . LEU A 1 206 ? 3.151 -8.568 -4.192 1.00 97.00 206 LEU A N 1
ATOM 1653 C CA . LEU A 1 206 ? 2.903 -8.079 -5.555 1.00 97.00 206 LEU A CA 1
ATOM 1654 C C . LEU A 1 206 ? 2.183 -6.727 -5.579 1.00 97.00 206 LEU A C 1
ATOM 1656 O O . LEU A 1 206 ? 2.544 -5.854 -6.372 1.00 97.00 206 LEU A O 1
ATOM 1660 N N . PHE A 1 207 ? 1.180 -6.543 -4.717 1.00 98.31 207 PHE A N 1
ATOM 1661 C CA . PHE A 1 207 ? 0.425 -5.296 -4.650 1.00 98.31 207 PHE A CA 1
ATOM 1662 C C . PHE A 1 207 ? 1.304 -4.143 -4.168 1.00 98.31 207 PHE A C 1
ATOM 1664 O O . PHE A 1 207 ? 1.396 -3.116 -4.844 1.00 98.31 207 PHE A O 1
ATOM 1671 N N . THR A 1 208 ? 2.016 -4.335 -3.055 1.00 98.19 208 THR A N 1
ATOM 1672 C CA . THR A 1 208 ? 2.991 -3.361 -2.551 1.00 98.19 208 THR A CA 1
ATOM 1673 C C . THR A 1 208 ? 4.048 -3.045 -3.601 1.00 98.19 208 THR A C 1
ATOM 1675 O O . THR A 1 208 ? 4.258 -1.877 -3.911 1.00 98.19 208 THR A O 1
ATOM 1678 N N . SER A 1 209 ? 4.626 -4.064 -4.237 1.00 97.50 209 SER A N 1
ATOM 1679 C CA . SER A 1 209 ? 5.611 -3.920 -5.311 1.00 97.50 209 SER A CA 1
ATOM 1680 C C . SER A 1 209 ? 5.088 -3.080 -6.481 1.00 97.50 209 SER A C 1
ATOM 1682 O O . SER A 1 209 ? 5.835 -2.253 -7.011 1.00 97.50 209 SER A O 1
ATOM 1684 N N . CYS A 1 210 ? 3.812 -3.230 -6.862 1.00 98.00 210 CYS A N 1
ATOM 1685 C CA . CYS A 1 210 ? 3.163 -2.366 -7.854 1.00 98.00 210 CYS A CA 1
ATOM 1686 C C . CYS A 1 210 ? 3.068 -0.919 -7.382 1.00 98.00 210 CYS A C 1
ATOM 1688 O O . CYS A 1 210 ? 3.382 -0.017 -8.154 1.00 98.00 210 CYS A O 1
ATOM 1690 N N . LEU A 1 211 ? 2.674 -0.696 -6.129 1.00 98.19 211 LEU A N 1
ATOM 1691 C CA . LEU A 1 211 ? 2.497 0.641 -5.567 1.00 98.19 211 LEU A CA 1
ATOM 1692 C C . LEU A 1 211 ? 3.812 1.376 -5.302 1.00 98.19 211 LEU A C 1
ATOM 1694 O O . LEU A 1 211 ? 3.838 2.602 -5.389 1.00 98.19 211 LEU A O 1
ATOM 1698 N N . THR A 1 212 ? 4.887 0.667 -4.968 1.00 97.19 212 THR A N 1
ATOM 1699 C CA . THR A 1 212 ? 6.128 1.281 -4.481 1.00 97.19 212 THR A CA 1
ATOM 1700 C C . THR A 1 212 ? 7.295 1.151 -5.461 1.00 97.19 212 THR A C 1
ATOM 1702 O O . THR A 1 212 ? 8.192 1.995 -5.443 1.00 97.19 212 THR A O 1
ATOM 1705 N N . THR A 1 213 ? 7.275 0.157 -6.357 1.00 96.06 213 THR A N 1
ATOM 1706 C CA . THR A 1 213 ? 8.319 -0.107 -7.369 1.00 96.06 213 THR A CA 1
ATOM 1707 C C . THR A 1 213 ? 7.735 -0.442 -8.760 1.00 96.06 213 THR A C 1
ATOM 1709 O O . THR A 1 213 ? 8.101 -1.451 -9.373 1.00 96.06 213 THR A O 1
ATOM 1712 N N . PRO A 1 214 ? 6.853 0.415 -9.313 1.00 96.31 214 PRO A N 1
ATOM 1713 C CA . PRO A 1 214 ? 6.039 0.120 -10.495 1.00 96.31 214 PRO A CA 1
ATOM 1714 C C . PRO A 1 214 ? 6.867 -0.265 -11.726 1.00 96.31 214 PRO A C 1
ATOM 1716 O O . PRO A 1 214 ? 6.520 -1.207 -12.430 1.00 96.31 214 PRO A O 1
ATOM 1719 N N . ILE A 1 215 ? 7.995 0.407 -11.977 1.00 94.75 215 ILE A N 1
ATOM 1720 C CA . ILE A 1 215 ? 8.833 0.131 -13.155 1.00 94.75 215 ILE A CA 1
ATOM 1721 C C . ILE A 1 215 ? 9.458 -1.264 -13.079 1.00 94.75 215 ILE A C 1
ATOM 1723 O O . ILE A 1 215 ? 9.415 -2.008 -14.058 1.00 94.75 215 ILE A O 1
ATOM 1727 N N . LYS A 1 216 ? 9.974 -1.656 -11.905 1.00 92.94 216 LYS A N 1
ATOM 1728 C CA . LYS A 1 216 ? 10.595 -2.972 -11.709 1.00 92.94 216 LYS A CA 1
ATOM 1729 C C . LYS A 1 216 ? 9.579 -4.088 -11.949 1.00 92.94 216 LYS A C 1
ATOM 1731 O O . LYS A 1 216 ? 9.863 -5.025 -12.695 1.00 92.94 216 LYS A O 1
ATOM 1736 N N . ILE A 1 217 ? 8.383 -3.974 -11.365 1.00 94.12 217 ILE A N 1
ATOM 1737 C CA . ILE A 1 217 ? 7.358 -5.009 -11.519 1.00 94.12 217 ILE A CA 1
ATOM 1738 C C . ILE A 1 217 ? 6.721 -5.008 -12.912 1.00 94.12 217 ILE A C 1
ATOM 1740 O O . ILE A 1 217 ? 6.459 -6.082 -13.444 1.00 94.12 217 ILE A O 1
ATOM 1744 N N . ALA A 1 218 ? 6.536 -3.843 -13.543 1.00 93.69 218 ALA A N 1
ATOM 1745 C CA . ALA A 1 218 ? 6.005 -3.752 -14.902 1.00 93.69 218 ALA A CA 1
ATOM 1746 C C . ALA A 1 218 ? 6.916 -4.461 -15.909 1.00 93.69 218 ALA A C 1
ATOM 1748 O O . ALA A 1 218 ? 6.431 -5.203 -16.760 1.00 93.69 218 ALA A O 1
ATOM 1749 N N . LEU A 1 219 ? 8.233 -4.267 -15.793 1.00 90.81 219 LEU A N 1
ATOM 1750 C CA . LEU A 1 219 ? 9.213 -4.917 -16.661 1.00 90.81 219 LEU A CA 1
ATOM 1751 C C . LEU A 1 219 ? 9.321 -6.419 -16.381 1.00 90.81 219 LEU A C 1
ATOM 1753 O O . LEU A 1 219 ? 9.313 -7.210 -17.324 1.00 90.81 219 LEU A O 1
ATOM 1757 N N . ARG A 1 220 ? 9.352 -6.825 -15.102 1.00 90.81 220 ARG A N 1
ATOM 1758 C CA . ARG A 1 220 ? 9.321 -8.245 -14.712 1.00 90.81 220 ARG A CA 1
ATOM 1759 C C . ARG A 1 220 ? 8.084 -8.940 -15.280 1.00 90.81 220 ARG A C 1
ATOM 1761 O O . ARG A 1 220 ? 8.210 -9.965 -15.939 1.00 90.81 220 ARG A O 1
ATOM 1768 N N . TRP A 1 221 ? 6.906 -8.346 -15.092 1.00 90.94 221 TRP A N 1
ATOM 1769 C CA . TRP A 1 221 ? 5.646 -8.870 -15.617 1.00 90.94 221 TRP A CA 1
ATOM 1770 C C . TRP A 1 221 ? 5.621 -8.902 -17.148 1.00 90.94 221 TRP A C 1
ATOM 1772 O O . TRP A 1 221 ? 5.149 -9.884 -17.717 1.00 90.94 221 TRP A O 1
ATOM 1782 N N . PHE A 1 222 ? 6.163 -7.879 -17.820 1.00 88.31 222 PHE A N 1
ATOM 1783 C CA . PHE A 1 222 ? 6.285 -7.843 -19.281 1.00 88.31 222 PHE A CA 1
ATOM 1784 C C . PHE A 1 222 ? 7.110 -9.017 -19.820 1.00 88.31 222 PHE A C 1
ATOM 1786 O O . PHE A 1 222 ? 6.690 -9.643 -20.790 1.00 88.31 222 PHE A O 1
ATOM 1793 N N . CYS A 1 223 ? 8.224 -9.366 -19.168 1.00 86.12 223 CYS A N 1
ATOM 1794 C CA . CYS A 1 223 ? 9.069 -10.499 -19.569 1.00 86.12 223 CYS A CA 1
ATOM 1795 C C . CYS A 1 223 ? 8.362 -11.857 -19.440 1.00 86.12 223 CYS A C 1
ATOM 1797 O O . CYS A 1 223 ? 8.730 -12.811 -20.118 1.00 86.12 223 CYS A O 1
ATOM 1799 N N . MET A 1 224 ? 7.324 -11.940 -18.606 1.00 84.69 224 MET A N 1
ATOM 1800 C CA . MET A 1 224 ? 6.494 -13.138 -18.456 1.00 84.69 224 MET A CA 1
ATOM 1801 C C . MET A 1 224 ? 5.372 -13.219 -19.505 1.00 84.69 224 MET A C 1
ATOM 1803 O O . MET A 1 224 ? 4.751 -14.269 -19.665 1.00 84.69 224 MET A O 1
ATOM 1807 N N . GLN A 1 225 ? 5.078 -12.128 -20.224 1.00 83.81 225 GLN A N 1
ATOM 1808 C CA . GLN A 1 225 ? 4.031 -12.117 -21.246 1.00 83.81 225 GLN A CA 1
ATOM 1809 C C . GLN A 1 225 ? 4.502 -12.771 -22.548 1.00 83.81 225 GLN A C 1
ATOM 1811 O O . GLN A 1 225 ? 5.677 -12.734 -22.905 1.00 83.81 225 GLN A O 1
ATOM 1816 N N . LYS A 1 226 ? 3.552 -13.294 -23.337 1.00 71.38 226 LYS A N 1
ATOM 1817 C CA . LYS A 1 226 ? 3.835 -13.891 -24.659 1.00 71.38 226 LYS A CA 1
ATOM 1818 C C . LYS A 1 226 ? 4.589 -12.936 -25.599 1.00 71.38 226 LYS A C 1
ATOM 1820 O O . LYS A 1 226 ? 5.371 -13.402 -26.422 1.00 71.38 226 LYS A O 1
ATOM 1825 N N . SER A 1 227 ? 4.388 -11.624 -25.451 1.00 69.44 227 SER A N 1
ATOM 1826 C CA . SER A 1 227 ? 5.069 -10.573 -26.217 1.00 69.44 227 SER A CA 1
ATOM 1827 C C . SER A 1 227 ? 6.571 -10.480 -25.948 1.00 69.44 227 SER A C 1
ATOM 1829 O O . SER A 1 227 ? 7.292 -9.972 -26.798 1.00 69.44 227 SER A O 1
ATOM 1831 N N . ALA A 1 228 ? 7.070 -10.995 -24.820 1.00 66.31 228 ALA A N 1
ATOM 1832 C CA . ALA A 1 228 ? 8.506 -11.033 -24.541 1.00 66.31 228 ALA A CA 1
ATOM 1833 C C . ALA A 1 228 ? 9.277 -11.884 -25.563 1.00 66.31 228 ALA A C 1
ATOM 1835 O O . ALA A 1 228 ? 10.447 -11.625 -25.825 1.00 66.31 228 ALA A O 1
ATOM 1836 N N . LYS A 1 229 ? 8.603 -12.840 -26.223 1.00 65.06 229 LYS A N 1
ATOM 1837 C CA . LYS A 1 229 ? 9.181 -13.632 -27.319 1.00 65.06 229 LYS A CA 1
ATOM 1838 C C . LYS A 1 229 ? 9.595 -12.786 -28.531 1.00 65.06 229 LYS A C 1
ATOM 1840 O O . LYS A 1 229 ? 10.389 -13.258 -29.334 1.00 65.06 229 LYS A O 1
ATOM 1845 N N . LEU A 1 230 ? 9.070 -11.563 -28.660 1.00 68.94 230 LEU A N 1
ATOM 1846 C CA . LEU A 1 230 ? 9.425 -10.623 -29.729 1.00 68.94 230 LEU A CA 1
ATOM 1847 C C . LEU A 1 230 ? 10.738 -9.873 -29.453 1.00 68.94 230 LEU A C 1
ATOM 1849 O O . LEU A 1 230 ? 11.293 -9.279 -30.370 1.00 68.94 230 LEU A O 1
ATOM 1853 N N . VAL A 1 231 ? 11.245 -9.902 -28.214 1.00 73.25 231 VAL A N 1
ATOM 1854 C CA . VAL A 1 231 ? 12.519 -9.274 -27.828 1.00 73.25 231 VAL A CA 1
ATOM 1855 C C . VAL A 1 231 ? 13.413 -10.326 -27.153 1.00 73.25 231 VAL A C 1
ATOM 1857 O O . VAL A 1 231 ? 13.555 -10.335 -25.926 1.00 73.25 231 VAL A O 1
ATOM 1860 N N . PRO A 1 232 ? 13.989 -11.265 -27.928 1.00 69.19 232 PRO A N 1
ATOM 1861 C CA . PRO A 1 232 ? 14.864 -12.293 -27.378 1.00 69.19 232 PRO A CA 1
ATOM 1862 C C . PRO A 1 232 ? 16.117 -11.653 -26.757 1.00 69.19 232 PRO A C 1
ATOM 1864 O O . PRO A 1 232 ? 16.765 -10.816 -27.378 1.00 69.19 232 PRO A O 1
ATOM 1867 N N . GLY A 1 233 ? 16.456 -12.040 -25.522 1.00 71.00 233 GLY A N 1
ATOM 1868 C CA . GLY A 1 233 ? 17.666 -11.584 -24.818 1.00 71.00 233 GLY A CA 1
ATOM 1869 C C . GLY A 1 233 ? 17.437 -10.684 -23.598 1.00 71.00 233 GLY A C 1
ATOM 1870 O O . GLY A 1 233 ? 18.386 -10.419 -22.864 1.00 71.00 233 GLY A O 1
ATOM 1871 N N . VAL A 1 234 ? 16.201 -10.255 -23.318 1.00 76.12 234 VAL A N 1
ATOM 1872 C CA . VAL A 1 234 ? 15.884 -9.541 -22.068 1.00 76.12 234 VAL A CA 1
ATOM 1873 C C . VAL A 1 234 ? 15.672 -10.553 -20.939 1.00 76.12 234 VAL A C 1
ATOM 1875 O O . VAL A 1 234 ? 14.649 -11.232 -20.885 1.00 76.12 234 VAL A O 1
ATOM 1878 N N . THR A 1 235 ? 16.644 -10.660 -20.031 1.00 80.75 235 THR A N 1
ATOM 1879 C CA . THR A 1 235 ? 16.555 -11.498 -18.826 1.00 80.75 235 THR A CA 1
ATOM 1880 C C . THR A 1 235 ? 16.101 -10.690 -17.609 1.00 80.75 235 THR A C 1
ATOM 1882 O O . THR A 1 235 ? 16.239 -9.465 -17.562 1.00 80.75 235 THR A O 1
ATOM 1885 N N . LEU A 1 236 ? 15.585 -11.379 -16.586 1.00 80.62 236 LEU A N 1
ATOM 1886 C CA . LEU A 1 236 ? 15.195 -10.754 -15.316 1.00 80.62 236 LEU A CA 1
ATOM 1887 C C . LEU A 1 236 ? 16.371 -10.030 -14.634 1.00 80.62 236 LEU A C 1
ATOM 1889 O O . LEU A 1 236 ? 16.174 -8.964 -14.054 1.00 80.62 236 LEU A O 1
ATOM 1893 N N . ASP A 1 237 ? 17.595 -10.542 -14.781 1.00 82.75 237 ASP A N 1
ATOM 1894 C CA . ASP A 1 237 ? 18.806 -9.938 -14.208 1.00 82.75 237 ASP A CA 1
ATOM 1895 C C . ASP A 1 237 ? 19.140 -8.569 -14.816 1.00 82.75 237 ASP A C 1
ATOM 1897 O O . ASP A 1 237 ? 19.662 -7.687 -14.128 1.00 82.75 237 ASP A O 1
ATOM 1901 N N . LEU A 1 238 ? 18.830 -8.363 -16.102 1.00 84.19 238 LEU A N 1
ATOM 1902 C CA . LEU A 1 238 ? 19.022 -7.069 -16.762 1.00 84.19 238 LEU A CA 1
ATOM 1903 C C . LEU A 1 238 ? 18.050 -6.016 -16.221 1.00 84.19 238 LEU A C 1
ATOM 1905 O O . LEU A 1 238 ? 18.421 -4.850 -16.094 1.00 84.19 238 LEU A O 1
ATOM 1909 N N . ILE A 1 239 ? 16.833 -6.422 -15.842 1.00 83.56 239 ILE A N 1
ATOM 1910 C CA . ILE A 1 239 ? 15.818 -5.526 -15.268 1.00 83.56 239 ILE A CA 1
ATOM 1911 C C . ILE A 1 239 ? 16.271 -4.987 -13.908 1.00 83.56 239 ILE A C 1
ATOM 1913 O O . ILE A 1 239 ? 16.002 -3.833 -13.574 1.00 83.56 239 ILE A O 1
ATOM 1917 N N . GLU A 1 240 ? 16.981 -5.794 -13.119 1.00 82.31 240 GLU A N 1
ATOM 1918 C CA . GLU A 1 240 ? 17.512 -5.348 -11.827 1.00 82.31 240 GLU A CA 1
ATOM 1919 C C . GLU A 1 240 ? 18.671 -4.353 -11.962 1.00 82.31 240 GLU A C 1
ATOM 1921 O O . GLU A 1 240 ? 18.937 -3.593 -11.032 1.00 82.31 240 GLU A O 1
ATOM 1926 N N . LYS A 1 241 ? 19.340 -4.337 -13.119 1.00 86.62 241 LYS A N 1
ATOM 1927 C CA . LYS A 1 241 ? 20.566 -3.570 -13.377 1.00 86.62 241 LYS A CA 1
ATOM 1928 C C . LYS A 1 241 ? 20.370 -2.433 -14.381 1.00 86.62 241 LYS A C 1
ATOM 1930 O O . LYS A 1 241 ? 21.341 -1.975 -14.980 1.00 86.62 241 LYS A O 1
ATOM 1935 N N . ILE A 1 242 ? 19.136 -1.961 -14.568 1.00 88.62 242 ILE A N 1
ATOM 1936 C CA . ILE A 1 242 ? 18.867 -0.839 -15.474 1.00 88.62 242 ILE A CA 1
ATOM 1937 C C . ILE A 1 242 ? 19.632 0.395 -14.977 1.00 88.62 242 ILE A C 1
ATOM 1939 O O . ILE A 1 242 ? 19.431 0.820 -13.834 1.00 88.62 242 ILE A O 1
ATOM 1943 N N . PRO A 1 243 ? 20.498 0.992 -15.812 1.00 90.12 243 PRO A N 1
ATOM 1944 C CA . PRO A 1 243 ? 21.294 2.131 -15.401 1.00 90.12 243 PRO A CA 1
ATOM 1945 C C . PRO A 1 243 ? 20.409 3.363 -15.217 1.00 90.12 243 PRO A C 1
ATOM 1947 O O . PRO A 1 243 ? 19.488 3.623 -15.999 1.00 90.12 243 PRO A O 1
ATOM 1950 N N . GLY A 1 244 ? 20.735 4.161 -14.202 1.00 90.06 244 GLY A N 1
ATOM 1951 C CA . GLY A 1 244 ? 20.121 5.465 -14.002 1.00 90.06 244 GLY A CA 1
ATOM 1952 C C . GLY A 1 244 ? 19.463 5.681 -12.655 1.00 90.06 244 GLY A C 1
ATOM 1953 O O . GLY A 1 244 ? 19.654 4.932 -11.700 1.00 90.06 244 GLY A O 1
ATOM 1954 N N . ARG A 1 245 ? 18.678 6.756 -12.588 1.00 88.56 245 ARG A N 1
ATOM 1955 C CA . ARG A 1 245 ? 17.908 7.157 -11.407 1.00 88.56 245 ARG A CA 1
ATOM 1956 C C . ARG A 1 245 ? 16.497 7.530 -11.845 1.00 88.56 245 ARG A C 1
ATOM 1958 O O . ARG A 1 245 ? 16.326 8.166 -12.878 1.00 88.56 245 ARG A O 1
ATOM 1965 N N . LEU A 1 246 ? 15.493 7.211 -11.026 1.00 88.25 246 LEU A N 1
ATOM 1966 C CA . LEU A 1 246 ? 14.076 7.483 -11.331 1.00 88.25 246 LEU A CA 1
ATOM 1967 C C . LEU A 1 246 ? 13.772 8.969 -11.599 1.00 88.25 246 LEU A C 1
ATOM 1969 O O . LEU A 1 246 ? 12.844 9.279 -12.344 1.00 88.25 246 LEU A O 1
ATOM 1973 N N . ASN A 1 247 ? 14.565 9.869 -11.010 1.00 87.44 247 ASN A N 1
ATOM 1974 C CA . ASN A 1 247 ? 14.394 11.319 -11.126 1.00 87.44 247 ASN A CA 1
ATOM 1975 C C . ASN A 1 247 ? 15.156 11.926 -12.318 1.00 87.44 247 ASN A C 1
ATOM 1977 O O . ASN A 1 247 ? 14.937 13.091 -12.641 1.00 87.44 247 ASN A O 1
ATOM 1981 N N . ASP A 1 248 ? 16.046 11.166 -12.966 1.00 90.88 248 ASP A N 1
ATOM 1982 C CA . ASP A 1 248 ? 16.866 11.652 -14.076 1.00 90.88 248 ASP A CA 1
ATOM 1983 C C . ASP A 1 248 ? 16.358 11.118 -15.418 1.00 90.88 248 ASP A C 1
ATOM 1985 O O . ASP A 1 248 ? 16.683 10.002 -15.832 1.00 90.88 248 ASP A O 1
ATOM 1989 N N . ARG A 1 249 ? 15.592 11.958 -16.123 1.00 92.12 249 ARG A N 1
ATOM 1990 C CA . ARG A 1 249 ? 14.993 11.645 -17.431 1.00 92.12 249 ARG A CA 1
ATOM 1991 C C . ARG A 1 249 ? 16.013 11.369 -18.538 1.00 92.12 249 ARG A C 1
ATOM 1993 O O . ARG A 1 249 ? 15.616 10.875 -19.582 1.00 92.12 249 ARG A O 1
ATOM 2000 N N . ARG A 1 250 ? 17.295 11.699 -18.340 1.00 92.81 250 ARG A N 1
ATOM 2001 C CA . ARG A 1 250 ? 18.364 11.396 -19.307 1.00 92.81 250 ARG A CA 1
ATOM 2002 C C . ARG A 1 250 ? 18.842 9.952 -19.208 1.00 92.81 250 ARG A C 1
ATOM 2004 O O . ARG A 1 250 ? 19.555 9.479 -20.084 1.00 92.81 250 ARG A O 1
ATOM 2011 N N . THR A 1 251 ? 18.489 9.271 -18.122 1.00 94.50 251 THR A N 1
ATOM 2012 C CA . THR A 1 251 ? 18.851 7.874 -17.906 1.00 94.50 251 THR A CA 1
ATOM 2013 C C . THR A 1 251 ? 17.729 6.948 -18.373 1.00 94.50 251 THR A C 1
ATOM 2015 O O . THR A 1 251 ? 16.561 7.312 -18.210 1.00 94.50 251 THR A O 1
ATOM 2018 N N . PRO A 1 252 ? 18.034 5.731 -18.864 1.00 92.31 252 PRO A N 1
ATOM 2019 C CA . PRO A 1 252 ? 17.006 4.786 -19.308 1.00 92.31 252 PRO A CA 1
ATOM 2020 C C . PRO A 1 252 ? 15.940 4.506 -18.240 1.00 92.31 252 PRO A C 1
ATOM 2022 O O . PRO A 1 252 ? 14.748 4.439 -18.536 1.00 92.31 252 PRO A O 1
ATOM 2025 N N . LEU A 1 253 ? 16.350 4.400 -16.968 1.00 92.25 253 LEU A N 1
ATOM 2026 C CA . LEU A 1 253 ? 15.418 4.207 -15.859 1.00 92.25 253 LEU A CA 1
ATOM 2027 C C . LEU A 1 253 ? 14.476 5.407 -15.655 1.00 92.25 253 LEU A C 1
ATOM 2029 O O . LEU A 1 253 ? 13.276 5.220 -15.443 1.00 92.25 253 LEU A O 1
ATOM 2033 N N . GLY A 1 254 ? 15.000 6.633 -15.698 1.00 93.69 254 GLY A N 1
ATOM 2034 C CA . GLY A 1 254 ? 14.189 7.836 -15.512 1.00 93.69 254 GLY A CA 1
ATOM 2035 C C . GLY A 1 254 ? 13.296 8.150 -16.711 1.00 93.69 254 GLY A C 1
ATOM 2036 O O . GLY A 1 254 ? 12.181 8.635 -16.522 1.00 93.69 254 GLY A O 1
ATOM 2037 N N . GLU A 1 255 ? 13.726 7.813 -17.928 1.00 95.25 255 GLU A N 1
ATOM 2038 C CA . GLU A 1 255 ? 12.891 7.899 -19.128 1.00 95.25 255 GLU A CA 1
ATOM 2039 C C . GLU A 1 255 ? 11.685 6.951 -19.031 1.00 95.25 255 GLU A C 1
ATOM 2041 O O . GLU A 1 255 ? 10.541 7.386 -19.181 1.00 95.25 255 GLU A O 1
ATOM 2046 N N . LEU A 1 256 ? 11.909 5.678 -18.674 1.00 94.00 256 LEU A N 1
ATOM 2047 C CA . LEU A 1 256 ? 10.826 4.712 -18.451 1.00 94.00 256 LEU A CA 1
ATOM 2048 C C . LEU A 1 256 ? 9.853 5.176 -17.362 1.00 94.00 256 LEU A C 1
ATOM 2050 O O . LEU A 1 256 ? 8.638 5.053 -17.528 1.00 94.00 256 LEU A O 1
ATOM 2054 N N . ASN A 1 257 ? 10.374 5.733 -16.267 1.00 94.06 257 ASN A N 1
ATOM 2055 C CA . ASN A 1 257 ? 9.557 6.287 -15.190 1.00 94.06 257 ASN A CA 1
ATOM 2056 C C . ASN A 1 257 ? 8.705 7.480 -15.657 1.00 94.06 257 ASN A C 1
ATOM 2058 O O . ASN A 1 257 ? 7.527 7.596 -15.303 1.00 94.06 257 ASN A O 1
ATOM 2062 N N . TRP A 1 258 ? 9.274 8.356 -16.485 1.00 94.44 258 TRP A N 1
ATOM 2063 C CA . TRP A 1 258 ? 8.558 9.503 -17.031 1.00 94.44 258 TRP A CA 1
ATOM 2064 C C . TRP A 1 258 ? 7.451 9.083 -18.004 1.00 94.44 258 TRP A C 1
ATOM 2066 O O . TRP A 1 258 ? 6.321 9.555 -17.869 1.00 94.44 258 TRP A O 1
ATOM 2076 N N . ILE A 1 259 ? 7.735 8.138 -18.906 1.00 95.12 259 ILE A N 1
ATOM 2077 C CA . ILE A 1 259 ? 6.738 7.560 -19.821 1.00 95.12 259 ILE A CA 1
ATOM 2078 C C . ILE A 1 259 ? 5.605 6.900 -19.030 1.00 95.12 259 ILE A C 1
ATOM 2080 O O . ILE A 1 259 ? 4.431 7.152 -19.296 1.00 95.12 259 ILE A O 1
ATOM 2084 N N . PHE A 1 260 ? 5.941 6.089 -18.024 1.00 95.44 260 PHE A N 1
ATOM 2085 C CA . PHE A 1 260 ? 4.955 5.446 -17.157 1.00 95.44 260 PHE A CA 1
ATOM 2086 C C . PHE A 1 260 ? 4.043 6.468 -16.465 1.00 95.44 260 PHE A C 1
ATOM 2088 O O . PHE A 1 260 ? 2.818 6.315 -16.459 1.00 95.44 260 PHE A O 1
ATOM 2095 N N . THR A 1 261 ? 4.630 7.542 -15.933 1.00 94.38 261 THR A N 1
ATOM 2096 C CA . THR A 1 261 ? 3.882 8.637 -15.305 1.00 94.38 261 THR A CA 1
ATOM 2097 C C . THR A 1 261 ? 2.946 9.306 -16.309 1.00 94.38 261 THR A C 1
ATOM 2099 O O . THR A 1 261 ? 1.777 9.510 -16.001 1.00 94.38 261 THR A O 1
ATOM 2102 N N . ALA A 1 262 ? 3.420 9.607 -17.522 1.00 95.69 262 ALA A N 1
ATOM 2103 C CA . ALA A 1 262 ? 2.603 10.235 -18.558 1.00 95.69 262 ALA A CA 1
ATOM 2104 C C . ALA A 1 262 ? 1.418 9.347 -18.982 1.00 95.69 262 ALA A C 1
ATOM 2106 O O . ALA A 1 262 ? 0.288 9.826 -19.074 1.00 95.69 262 ALA A O 1
ATOM 2107 N N . ILE A 1 263 ? 1.650 8.044 -19.184 1.00 94.62 263 ILE A N 1
ATOM 2108 C CA . ILE A 1 263 ? 0.603 7.085 -19.568 1.00 94.62 263 ILE A CA 1
ATOM 2109 C C . ILE A 1 263 ? -0.459 6.969 -18.471 1.00 94.62 263 ILE A C 1
ATOM 2111 O O . ILE A 1 263 ? -1.649 7.096 -18.754 1.00 94.62 263 ILE A O 1
ATOM 2115 N N . THR A 1 264 ? -0.045 6.743 -17.223 1.00 95.19 264 THR A N 1
ATOM 2116 C CA . THR A 1 264 ? -0.982 6.556 -16.101 1.00 95.19 264 THR A CA 1
ATOM 2117 C C . THR A 1 264 ? -1.775 7.824 -15.792 1.00 95.19 264 THR A C 1
ATOM 2119 O O . THR A 1 264 ? -2.975 7.741 -15.542 1.00 95.19 264 THR A O 1
ATOM 2122 N N . ASP A 1 265 ? -1.151 9.002 -15.878 1.00 94.81 265 ASP A N 1
ATOM 2123 C CA . ASP A 1 265 ? -1.835 10.287 -15.699 1.00 94.81 265 ASP A CA 1
ATOM 2124 C C . ASP A 1 265 ? -2.848 10.551 -16.832 1.00 94.81 265 ASP A C 1
ATOM 2126 O O . ASP A 1 265 ? -3.969 10.978 -16.563 1.00 94.81 265 ASP A O 1
ATOM 2130 N N . THR A 1 266 ? -2.509 10.189 -18.078 1.00 95.19 266 THR A N 1
ATOM 2131 C CA . THR A 1 266 ? -3.423 10.283 -19.234 1.00 95.19 266 THR A CA 1
ATOM 2132 C C . THR A 1 266 ? -4.632 9.358 -19.085 1.00 95.19 266 THR A C 1
ATOM 2134 O O . THR A 1 266 ? -5.764 9.775 -19.323 1.00 95.19 266 THR A O 1
ATOM 2137 N N . ILE A 1 267 ? -4.417 8.104 -18.666 1.00 93.81 267 ILE A N 1
ATOM 2138 C CA . ILE A 1 267 ? -5.512 7.154 -18.404 1.00 93.81 267 ILE A CA 1
ATOM 2139 C C . ILE A 1 267 ? -6.438 7.714 -17.322 1.00 93.81 267 ILE A C 1
ATOM 2141 O O . ILE A 1 267 ? -7.653 7.747 -17.505 1.00 93.81 267 ILE A O 1
ATOM 2145 N N . ALA A 1 268 ? -5.868 8.195 -16.215 1.00 94.50 268 ALA A N 1
ATOM 2146 C CA . ALA A 1 268 ? -6.643 8.765 -15.123 1.00 94.50 268 ALA A CA 1
ATOM 2147 C C . ALA A 1 268 ? -7.456 9.992 -15.559 1.00 94.50 268 ALA A C 1
ATOM 2149 O O . ALA A 1 268 ? -8.624 10.097 -15.198 1.00 94.50 268 ALA A O 1
ATOM 2150 N N . TRP A 1 269 ? -6.874 10.898 -16.350 1.00 95.12 269 TRP A N 1
ATOM 2151 C CA . TRP A 1 269 ? -7.566 12.098 -16.831 1.00 95.12 269 TRP A CA 1
ATOM 2152 C C . TRP A 1 269 ? -8.757 11.776 -17.741 1.00 95.12 269 TRP A C 1
ATOM 2154 O O . TRP A 1 269 ? -9.791 12.432 -17.652 1.00 95.12 269 TRP A O 1
ATOM 2164 N N . ASN A 1 270 ? -8.625 10.756 -18.592 1.00 93.94 270 ASN A N 1
ATOM 2165 C CA . ASN A 1 270 ? -9.672 10.381 -19.543 1.00 93.94 270 ASN A CA 1
ATOM 2166 C C . ASN A 1 270 ? -10.803 9.559 -18.910 1.00 93.94 270 ASN A C 1
ATOM 2168 O O . ASN A 1 270 ? -11.929 9.599 -19.398 1.00 93.94 270 ASN A O 1
ATOM 2172 N N . VAL A 1 271 ? -10.514 8.797 -17.850 1.00 94.12 271 VAL A N 1
ATOM 2173 C CA . VAL A 1 271 ? -11.490 7.887 -17.228 1.00 94.12 271 VAL A CA 1
ATOM 2174 C C . VAL A 1 271 ? -12.188 8.510 -16.016 1.00 94.12 271 VAL A C 1
ATOM 2176 O O . VAL A 1 271 ? -13.352 8.204 -15.751 1.00 94.12 271 VAL A O 1
ATOM 2179 N N . LEU A 1 272 ? -11.501 9.354 -15.243 1.00 94.25 272 LEU A N 1
ATOM 2180 C CA . LEU A 1 272 ? -12.029 9.864 -13.978 1.00 94.25 272 LEU A CA 1
ATOM 2181 C C . LEU A 1 272 ? -12.813 11.173 -14.154 1.00 94.25 272 LEU A C 1
ATOM 2183 O O . LEU A 1 272 ? -12.405 12.043 -14.923 1.00 94.25 272 LEU A O 1
ATOM 2187 N N . PRO A 1 273 ? -13.886 11.389 -13.367 1.00 95.62 273 PRO A N 1
ATOM 2188 C CA . PRO A 1 273 ? -14.502 12.705 -13.244 1.00 95.62 273 PRO A CA 1
ATOM 2189 C C . PRO A 1 273 ? -13.481 13.757 -12.791 1.00 95.62 273 PRO A C 1
ATOM 2191 O O . PRO A 1 273 ? -12.620 13.467 -11.954 1.00 95.62 273 PRO A O 1
ATOM 2194 N N . ARG A 1 274 ? -13.618 14.996 -13.285 1.00 94.62 274 ARG A N 1
ATOM 2195 C CA . ARG A 1 274 ? -12.653 16.087 -13.043 1.00 94.62 274 ARG A CA 1
ATOM 2196 C C . ARG A 1 274 ? -12.357 16.308 -11.557 1.00 94.62 274 ARG A C 1
ATOM 2198 O O . ARG A 1 274 ? -11.191 16.398 -11.182 1.00 94.62 274 ARG A O 1
ATOM 2205 N N . ASP A 1 275 ? -13.386 16.316 -10.712 1.00 94.75 275 ASP A N 1
ATOM 2206 C CA . ASP A 1 275 ? -13.231 16.538 -9.268 1.00 94.75 275 ASP A CA 1
ATOM 2207 C C . ASP A 1 275 ? -12.452 15.407 -8.590 1.00 94.75 275 ASP A C 1
ATOM 2209 O O . ASP A 1 275 ? -11.589 15.645 -7.740 1.00 94.75 275 ASP A O 1
ATOM 2213 N N . LEU A 1 276 ? -12.720 14.161 -8.993 1.00 94.44 276 LEU A N 1
ATOM 2214 C CA . LEU A 1 276 ? -12.034 12.995 -8.451 1.00 94.44 276 LEU A CA 1
ATOM 2215 C C . LEU A 1 276 ? -10.574 12.952 -8.911 1.00 94.44 276 LEU A C 1
ATOM 2217 O O . LEU A 1 276 ? -9.689 12.676 -8.101 1.00 94.44 276 LEU A O 1
ATOM 2221 N N . PHE A 1 277 ? -10.315 13.275 -10.180 1.00 96.56 277 PHE A N 1
ATOM 2222 C CA . PHE A 1 277 ? -8.958 13.390 -10.703 1.00 96.56 277 PHE A CA 1
ATOM 2223 C C . PHE A 1 277 ? -8.158 14.450 -9.943 1.00 96.56 277 PHE A C 1
ATOM 2225 O O . PHE A 1 277 ? -7.063 14.162 -9.465 1.00 96.56 277 PHE A O 1
ATOM 2232 N N . GLN A 1 278 ? -8.707 15.656 -9.770 1.00 95.94 278 GLN A N 1
ATOM 2233 C CA . GLN A 1 278 ? -8.038 16.717 -9.015 1.00 95.94 278 GLN A CA 1
ATOM 2234 C C . GLN A 1 278 ? -7.744 16.268 -7.578 1.00 95.94 278 GLN A C 1
ATOM 2236 O O . GLN A 1 278 ? -6.620 16.415 -7.093 1.00 95.94 278 GLN A O 1
ATOM 2241 N N . LYS A 1 279 ? -8.721 15.627 -6.924 1.00 94.50 279 LYS A N 1
ATOM 2242 C CA . LYS A 1 279 ? -8.569 15.119 -5.558 1.00 94.50 279 LYS A CA 1
ATOM 2243 C C . LYS A 1 279 ? -7.460 14.073 -5.420 1.00 94.50 279 LYS A C 1
ATOM 2245 O O . LYS A 1 279 ? -6.704 14.125 -4.456 1.00 94.50 279 LYS A O 1
ATOM 2250 N N . LEU A 1 280 ? -7.363 13.122 -6.348 1.00 96.50 280 LEU A N 1
ATOM 2251 C CA . LEU A 1 280 ? -6.458 11.974 -6.210 1.00 96.50 280 LEU A CA 1
ATOM 2252 C C . LEU A 1 280 ? -5.099 12.166 -6.897 1.00 96.50 280 LEU A C 1
ATOM 2254 O O . LEU A 1 280 ? -4.102 11.668 -6.391 1.00 96.50 280 LEU A O 1
ATOM 2258 N N . PHE A 1 281 ? -5.035 12.891 -8.016 1.00 96.75 281 PHE A N 1
ATOM 2259 C CA . PHE A 1 281 ? -3.838 12.999 -8.865 1.00 96.75 281 PHE A CA 1
ATOM 2260 C C . PHE A 1 281 ? -3.141 14.368 -8.802 1.00 96.75 281 PHE A C 1
ATOM 2262 O O . PHE A 1 281 ? -2.082 14.529 -9.423 1.00 96.75 281 PHE A O 1
ATOM 2269 N N . ARG A 1 282 ? -3.712 15.360 -8.096 1.00 95.38 282 ARG A N 1
ATOM 2270 C CA . ARG A 1 282 ? -3.167 16.733 -8.030 1.00 95.38 282 ARG A CA 1
ATOM 2271 C C . ARG A 1 282 ? -2.995 17.311 -6.623 1.00 95.38 282 ARG A C 1
ATOM 2273 O O . ARG A 1 282 ? -2.072 18.093 -6.437 1.00 95.38 282 ARG A O 1
ATOM 2280 N N . GLN A 1 283 ? -3.815 16.930 -5.640 1.00 93.06 283 GLN A N 1
ATOM 2281 C CA . GLN A 1 283 ? -3.749 17.522 -4.290 1.00 93.06 283 GLN A CA 1
ATOM 2282 C C . GLN A 1 283 ? -2.515 17.115 -3.470 1.00 93.06 283 GLN A C 1
ATOM 2284 O O . GLN A 1 283 ? -1.950 17.940 -2.762 1.00 93.06 283 GLN A O 1
ATOM 2289 N N . ASP A 1 284 ? -2.120 15.844 -3.527 1.00 94.44 284 ASP A N 1
ATOM 2290 C CA . ASP A 1 284 ? -1.067 15.273 -2.683 1.00 94.44 284 ASP A CA 1
ATOM 2291 C C . ASP A 1 284 ? -0.146 14.405 -3.547 1.00 94.44 284 ASP A C 1
ATOM 2293 O O . ASP A 1 284 ? -0.607 13.509 -4.256 1.00 94.44 284 ASP A O 1
ATOM 2297 N N . LEU A 1 285 ? 1.160 14.689 -3.506 1.00 94.38 285 LEU A N 1
ATOM 2298 C CA . LEU A 1 285 ? 2.170 14.025 -4.335 1.00 94.38 285 LEU A CA 1
ATOM 2299 C C . LEU A 1 285 ? 2.256 12.517 -4.070 1.00 94.38 285 LEU A C 1
ATOM 2301 O O . LEU A 1 285 ? 2.412 11.736 -5.014 1.00 94.38 285 LEU A O 1
ATOM 2305 N N . LEU A 1 286 ? 2.136 12.100 -2.806 1.00 96.00 286 LEU A N 1
ATOM 2306 C CA . LEU A 1 286 ? 2.204 10.692 -2.430 1.00 96.00 286 LEU A CA 1
ATOM 2307 C C . LEU A 1 286 ? 0.935 9.969 -2.872 1.00 96.00 286 LEU A C 1
ATOM 2309 O O . LEU A 1 286 ? 1.018 8.907 -3.484 1.00 96.00 286 LEU A O 1
ATOM 2313 N N . VAL A 1 287 ? -0.234 10.564 -2.622 1.00 97.56 287 VAL A N 1
ATOM 2314 C CA . VAL A 1 287 ? -1.522 10.008 -3.067 1.00 97.56 287 VAL A CA 1
ATOM 2315 C C . VAL A 1 287 ? -1.552 9.882 -4.590 1.00 97.56 287 VAL A C 1
ATOM 2317 O O . VAL A 1 287 ? -1.893 8.819 -5.101 1.00 97.56 287 VAL A O 1
ATOM 2320 N N . ALA A 1 288 ? -1.113 10.912 -5.314 1.00 97.50 288 ALA A N 1
ATOM 2321 C CA . ALA A 1 288 ? -1.053 10.893 -6.771 1.00 97.50 288 ALA A CA 1
ATOM 2322 C C . ALA A 1 288 ? -0.117 9.798 -7.294 1.00 97.50 288 ALA A C 1
ATOM 2324 O O . ALA A 1 288 ? -0.455 9.102 -8.249 1.00 97.50 288 ALA A O 1
ATOM 2325 N N . SER A 1 289 ? 1.044 9.614 -6.661 1.00 97.25 289 SER A N 1
ATOM 2326 C CA . SER A 1 289 ? 1.974 8.536 -7.013 1.00 97.25 289 SER A CA 1
ATOM 2327 C C . SER A 1 289 ? 1.351 7.163 -6.755 1.00 97.25 289 SER A C 1
ATOM 2329 O O . SER A 1 289 ? 1.334 6.322 -7.649 1.00 97.25 289 SER A O 1
ATOM 2331 N N . LEU A 1 290 ? 0.736 6.958 -5.585 1.00 98.31 290 LEU A N 1
ATOM 2332 C CA . LEU A 1 290 ? 0.060 5.704 -5.249 1.00 98.31 290 LEU A CA 1
ATOM 2333 C C . LEU A 1 290 ? -1.084 5.382 -6.209 1.00 98.31 290 LEU A C 1
ATOM 2335 O O . LEU A 1 290 ? -1.204 4.236 -6.622 1.00 98.31 290 LEU A O 1
ATOM 2339 N N . PHE A 1 291 ? -1.895 6.362 -6.609 1.00 98.25 291 PHE A N 1
ATOM 2340 C CA . PHE A 1 291 ? -2.994 6.127 -7.544 1.00 98.25 291 PHE A CA 1
ATOM 2341 C C . PHE A 1 291 ? -2.531 5.877 -8.980 1.00 98.25 291 PHE A C 1
ATOM 2343 O O . PHE A 1 291 ? -3.104 5.011 -9.636 1.00 98.25 291 PHE A O 1
ATOM 2350 N N . ARG A 1 292 ? -1.471 6.544 -9.462 1.00 97.12 292 ARG A N 1
ATOM 2351 C CA . ARG A 1 292 ? -0.836 6.184 -10.748 1.00 97.12 292 ARG A CA 1
ATOM 2352 C C . ARG A 1 292 ? -0.358 4.736 -10.730 1.00 97.12 292 ARG A C 1
ATOM 2354 O O . ARG A 1 292 ? -0.645 3.969 -11.646 1.00 97.12 292 ARG A O 1
ATOM 2361 N N . ASN A 1 293 ? 0.307 4.355 -9.646 1.00 97.81 293 ASN A N 1
ATOM 2362 C CA . ASN A 1 293 ? 0.855 3.018 -9.461 1.00 97.81 293 ASN A CA 1
ATOM 2363 C C . ASN A 1 293 ? -0.253 1.971 -9.230 1.00 97.81 293 ASN A C 1
ATOM 2365 O O . ASN A 1 293 ? -0.123 0.819 -9.639 1.00 97.81 293 ASN A O 1
ATOM 2369 N N . PHE A 1 294 ? -1.390 2.374 -8.659 1.00 98.12 294 PHE A N 1
ATOM 2370 C CA . PHE A 1 294 ? -2.572 1.530 -8.498 1.00 98.12 294 PHE A CA 1
ATOM 2371 C C . PHE A 1 294 ? -3.192 1.139 -9.845 1.00 98.12 294 PHE A C 1
ATOM 2373 O O . PHE A 1 294 ? -3.661 0.014 -9.976 1.00 98.12 294 PHE A O 1
ATOM 2380 N N . LEU A 1 295 ? -3.137 1.996 -10.874 1.00 96.75 295 LEU A N 1
ATOM 2381 C CA . LEU A 1 295 ? -3.601 1.622 -12.221 1.00 96.75 295 LEU A CA 1
ATOM 2382 C C . LEU A 1 295 ? -2.765 0.475 -12.813 1.00 96.75 295 LEU A C 1
ATOM 2384 O O . LEU A 1 295 ? -3.290 -0.412 -13.487 1.00 96.75 295 LEU A O 1
ATOM 2388 N N . LEU A 1 296 ? -1.458 0.457 -12.526 1.00 96.38 296 LEU A N 1
ATOM 2389 C CA . LEU A 1 296 ? -0.594 -0.667 -12.884 1.00 96.38 296 LEU A CA 1
ATOM 2390 C C . LEU A 1 296 ? -0.966 -1.925 -12.095 1.00 96.38 296 LEU A C 1
ATOM 2392 O O . LEU A 1 296 ? -1.063 -2.999 -12.688 1.00 96.38 296 LEU A O 1
ATOM 2396 N N . ALA A 1 297 ? -1.193 -1.787 -10.784 1.00 96.88 297 ALA A N 1
ATOM 2397 C CA . ALA A 1 297 ? -1.636 -2.892 -9.940 1.00 96.88 297 ALA A CA 1
ATOM 2398 C C . ALA A 1 297 ? -2.946 -3.497 -10.467 1.00 96.88 297 ALA A C 1
ATOM 2400 O O . ALA A 1 297 ? -3.030 -4.713 -10.616 1.00 96.88 297 ALA A O 1
ATOM 2401 N N . GLU A 1 298 ? -3.925 -2.662 -10.841 1.00 95.00 298 GLU A N 1
ATOM 2402 C CA . GLU A 1 298 ? -5.189 -3.109 -11.432 1.00 95.00 298 GLU A CA 1
ATOM 2403 C C . GLU A 1 298 ? -4.942 -3.962 -12.685 1.00 95.00 298 GLU A C 1
ATOM 2405 O O . GLU A 1 298 ? -5.540 -5.023 -12.843 1.00 95.00 298 GLU A O 1
ATOM 2410 N N . ARG A 1 299 ? -4.026 -3.545 -13.563 1.00 93.94 299 ARG A N 1
ATOM 2411 C CA . ARG A 1 299 ? -3.699 -4.297 -14.780 1.00 93.94 299 ARG A CA 1
ATOM 2412 C C . ARG A 1 299 ? -2.981 -5.618 -14.492 1.00 93.94 299 ARG A C 1
ATOM 2414 O O . ARG A 1 299 ? -3.363 -6.645 -15.049 1.00 93.94 299 ARG A O 1
ATOM 2421 N N . ILE A 1 300 ? -1.932 -5.596 -13.669 1.00 94.44 300 ILE A N 1
ATOM 2422 C CA . ILE A 1 300 ? -1.106 -6.782 -13.396 1.00 94.44 300 ILE A CA 1
ATOM 2423 C C . ILE A 1 300 ? -1.909 -7.811 -12.604 1.00 94.44 300 ILE A C 1
ATOM 2425 O O . ILE A 1 300 ? -1.974 -8.974 -12.996 1.00 94.44 300 ILE A O 1
ATOM 2429 N N . MET A 1 301 ? -2.550 -7.401 -11.511 1.00 95.12 301 MET A N 1
ATOM 2430 C CA . MET A 1 301 ? -3.221 -8.331 -10.603 1.00 95.12 301 MET A CA 1
ATOM 2431 C C . MET A 1 301 ? -4.434 -8.999 -11.255 1.00 95.12 301 MET A C 1
ATOM 2433 O O . MET A 1 301 ? -4.657 -10.190 -11.036 1.00 95.12 301 MET A O 1
ATOM 2437 N N . ARG A 1 302 ? -5.138 -8.304 -12.163 1.00 93.38 302 ARG A N 1
ATOM 2438 C CA . ARG A 1 302 ? -6.245 -8.901 -12.930 1.00 93.38 302 ARG A CA 1
ATOM 2439 C C . ARG A 1 302 ? -5.810 -10.067 -13.812 1.00 93.38 302 ARG A C 1
ATOM 2441 O O . ARG A 1 302 ? -6.601 -10.981 -14.015 1.00 93.38 302 ARG A O 1
ATOM 2448 N N . SER A 1 303 ? -4.560 -10.085 -14.289 1.00 92.56 303 SER A N 1
ATOM 2449 C CA . SER A 1 303 ? -4.024 -11.239 -15.034 1.00 92.56 303 SER A CA 1
ATOM 2450 C C . SER A 1 303 ? -3.850 -12.499 -14.172 1.00 92.56 303 SER A C 1
ATOM 2452 O O . SER A 1 303 ? -3.678 -13.589 -14.709 1.00 92.56 303 SER A O 1
ATOM 2454 N N . TYR A 1 304 ? -3.956 -12.357 -12.847 1.00 93.56 304 TYR A N 1
ATOM 2455 C CA . TYR A 1 304 ? -3.854 -13.427 -11.858 1.00 93.56 304 TYR A CA 1
ATOM 2456 C C . TYR A 1 304 ? -5.135 -13.575 -11.020 1.00 93.56 304 TYR A C 1
ATOM 2458 O O . TYR A 1 304 ? -5.062 -13.968 -9.859 1.00 93.56 304 TYR A O 1
ATOM 2466 N N . ASN A 1 305 ? -6.306 -13.265 -11.597 1.00 93.12 305 ASN A N 1
ATOM 2467 C CA . ASN A 1 305 ? -7.626 -13.392 -10.952 1.00 93.12 305 ASN A CA 1
ATOM 2468 C C . ASN A 1 305 ? -7.749 -12.630 -9.623 1.00 93.12 305 ASN A C 1
ATOM 2470 O O . ASN A 1 305 ? -8.398 -13.087 -8.683 1.00 93.12 305 ASN A O 1
ATOM 2474 N N . CYS A 1 306 ? -7.092 -11.477 -9.548 1.00 94.69 306 CYS A N 1
ATOM 2475 C CA . CYS A 1 306 ? -7.040 -10.654 -8.357 1.00 94.69 306 CYS A CA 1
ATOM 2476 C C . CYS A 1 306 ? -7.394 -9.209 -8.742 1.00 94.69 306 CYS A C 1
ATOM 2478 O O . CYS A 1 306 ? -6.808 -8.633 -9.658 1.00 94.69 306 CYS A O 1
ATOM 2480 N N . THR A 1 307 ? -8.389 -8.628 -8.085 1.00 96.81 307 THR A N 1
ATOM 2481 C CA . THR A 1 307 ? -8.989 -7.334 -8.403 1.00 96.81 307 THR A CA 1
ATOM 2482 C C . THR A 1 307 ? -8.721 -6.351 -7.267 1.00 96.81 307 THR A C 1
ATOM 2484 O O . THR A 1 307 ? -9.433 -6.359 -6.262 1.00 96.81 307 THR A O 1
ATOM 2487 N N . PRO A 1 308 ? -7.727 -5.459 -7.408 1.00 97.50 308 PRO A N 1
ATOM 2488 C CA . PRO A 1 308 ? -7.481 -4.424 -6.416 1.00 97.50 308 PRO A CA 1
ATOM 2489 C C . PRO A 1 308 ? -8.688 -3.503 -6.239 1.00 97.50 308 PRO A C 1
ATOM 2491 O O . PRO A 1 308 ? -9.361 -3.130 -7.203 1.00 97.50 308 PRO A O 1
ATOM 2494 N N . VAL A 1 309 ? -8.934 -3.086 -4.999 1.00 97.06 309 VAL A N 1
ATOM 2495 C CA . VAL A 1 309 ? -10.077 -2.247 -4.619 1.00 97.06 309 VAL A CA 1
ATOM 2496 C C . VAL A 1 309 ? -9.582 -0.919 -4.064 1.00 97.06 309 VAL A C 1
ATOM 2498 O O . VAL A 1 309 ? -8.665 -0.878 -3.249 1.00 97.06 309 VAL A O 1
ATOM 2501 N N . SER A 1 310 ? -10.222 0.183 -4.455 1.00 97.50 310 SER A N 1
ATOM 2502 C CA . SER A 1 310 ? -9.934 1.512 -3.916 1.00 97.50 310 SER A CA 1
ATOM 2503 C C . SER A 1 310 ? -11.164 2.173 -3.285 1.00 97.50 310 SER A C 1
ATOM 2505 O O . SER A 1 310 ? -12.316 1.919 -3.652 1.00 97.50 310 SER A O 1
ATOM 2507 N N . SER A 1 311 ? -10.921 3.074 -2.338 1.00 95.81 311 SER A N 1
ATOM 2508 C CA . SER A 1 311 ? -11.894 4.031 -1.817 1.00 95.81 311 SER A CA 1
ATOM 2509 C C . SER A 1 311 ? -11.255 5.423 -1.838 1.00 95.81 311 SER A C 1
ATOM 2511 O O . SER A 1 311 ? -10.295 5.628 -1.099 1.00 95.81 311 SER A O 1
ATOM 2513 N N . PRO A 1 312 ? -11.733 6.383 -2.652 1.00 94.38 312 PRO A N 1
ATOM 2514 C CA . PRO A 1 312 ? -12.856 6.290 -3.592 1.00 94.38 312 PRO A CA 1
ATOM 2515 C C . PRO A 1 312 ? -12.670 5.215 -4.674 1.00 94.38 312 PRO A C 1
ATOM 2517 O O . PRO A 1 312 ? -11.544 4.922 -5.075 1.00 94.38 312 PRO A O 1
ATOM 2520 N N . ARG A 1 313 ? -13.777 4.617 -5.135 1.00 93.69 313 ARG A N 1
ATOM 2521 C CA . ARG A 1 313 ? -13.753 3.587 -6.184 1.00 93.69 313 ARG A CA 1
ATOM 2522 C C . ARG A 1 313 ? -13.445 4.236 -7.531 1.00 93.69 313 ARG A C 1
ATOM 2524 O O . ARG A 1 313 ? -14.119 5.193 -7.903 1.00 93.69 313 ARG A O 1
ATOM 2531 N N . LEU A 1 314 ? -12.462 3.703 -8.250 1.00 91.75 314 LEU A N 1
ATOM 2532 C CA . LEU A 1 314 ? -12.191 4.100 -9.631 1.00 91.75 314 LEU A CA 1
ATOM 2533 C C . LEU A 1 314 ? -13.052 3.272 -10.603 1.00 91.75 314 LEU A C 1
ATOM 2535 O O . LEU A 1 314 ? -13.328 2.100 -10.318 1.00 91.75 314 LEU A O 1
ATOM 2539 N N . PRO A 1 315 ? -13.474 3.838 -11.746 1.00 89.19 315 PRO A N 1
ATOM 2540 C CA . PRO A 1 315 ? -13.966 3.054 -12.870 1.00 89.19 315 PRO A CA 1
ATOM 2541 C C . PRO A 1 315 ? -12.864 2.113 -13.387 1.00 89.19 315 PRO A C 1
ATOM 2543 O O . PRO A 1 315 ? -11.683 2.424 -13.223 1.00 89.19 315 PRO A O 1
ATOM 2546 N N . PRO A 1 316 ? -13.212 0.981 -14.020 1.00 85.12 316 PRO A N 1
ATOM 2547 C CA . PRO A 1 316 ? -12.211 0.027 -14.479 1.00 85.12 316 PRO A CA 1
ATOM 2548 C C . PRO A 1 316 ? -11.289 0.628 -15.549 1.00 85.12 316 PRO A C 1
ATOM 2550 O O . PRO A 1 316 ? -11.766 1.111 -16.575 1.00 85.12 316 PRO A O 1
ATOM 2553 N N . THR A 1 317 ? -9.970 0.573 -15.332 1.00 81.25 317 THR A N 1
ATOM 2554 C CA . THR A 1 317 ? -8.975 1.175 -16.248 1.00 81.25 317 THR A CA 1
ATOM 2555 C C . THR A 1 317 ? -8.172 0.154 -17.060 1.00 81.25 317 THR A C 1
ATOM 2557 O O . THR A 1 317 ? -7.472 0.507 -18.011 1.00 81.25 317 THR A O 1
ATOM 2560 N N . TYR A 1 318 ? -8.300 -1.134 -16.734 1.00 72.00 318 TYR A N 1
ATOM 2561 C CA . TYR A 1 318 ? -7.417 -2.198 -17.221 1.00 72.00 318 TYR A CA 1
ATO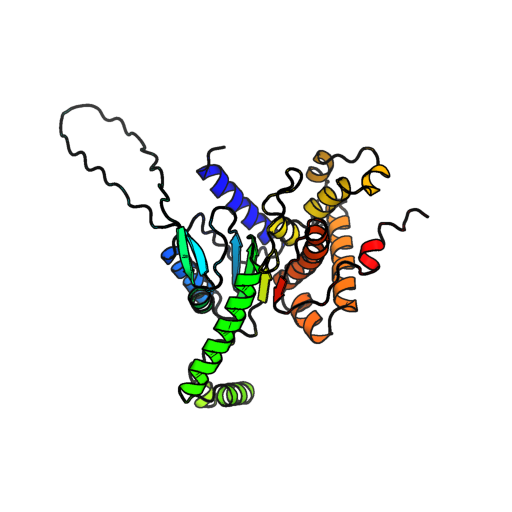M 2562 C C . TYR A 1 318 ? -7.461 -2.457 -18.741 1.00 72.00 318 TYR A C 1
ATOM 2564 O O . TYR A 1 318 ? -6.462 -2.915 -19.294 1.00 72.00 318 TYR A O 1
ATOM 2572 N N . MET A 1 319 ? -8.567 -2.134 -19.426 1.00 65.81 319 MET A N 1
ATOM 2573 C CA . MET A 1 319 ? -8.712 -2.283 -20.890 1.00 65.81 319 MET A CA 1
ATOM 2574 C C . MET A 1 319 ? -8.519 -0.979 -21.676 1.00 65.81 319 MET A C 1
ATOM 2576 O O . MET A 1 319 ? -8.791 -0.943 -22.874 1.00 65.81 319 MET A O 1
ATOM 2580 N N . HIS A 1 320 ? -8.091 0.112 -21.034 1.00 65.31 320 HIS A N 1
ATOM 2581 C CA . HIS A 1 320 ? -7.976 1.398 -21.721 1.00 65.31 320 HIS A CA 1
ATOM 2582 C C . HIS A 1 320 ? -6.985 1.315 -22.897 1.00 65.31 320 HIS A C 1
ATOM 2584 O O . HIS A 1 320 ? -5.896 0.772 -22.741 1.00 65.31 320 HIS A O 1
ATOM 2590 N N . ALA A 1 321 ? -7.307 1.898 -24.058 1.00 62.38 321 ALA A N 1
ATOM 2591 C CA . ALA A 1 321 ? -6.492 1.782 -25.279 1.00 62.38 321 ALA A CA 1
ATOM 2592 C C . ALA A 1 321 ? -5.016 2.194 -25.080 1.00 62.38 321 ALA A C 1
ATOM 2594 O O . ALA A 1 321 ? -4.112 1.568 -25.625 1.00 62.38 321 ALA A O 1
ATOM 2595 N N . MET A 1 322 ? -4.754 3.184 -24.218 1.00 59.06 322 MET A N 1
ATOM 2596 C CA . MET A 1 322 ? -3.393 3.606 -23.832 1.00 59.06 322 MET A CA 1
ATOM 2597 C C . MET A 1 322 ? -2.575 2.520 -23.111 1.00 59.06 322 MET A C 1
ATOM 2599 O O . MET A 1 322 ? -1.348 2.545 -23.167 1.00 59.06 322 MET A O 1
ATOM 2603 N N . CYS A 1 323 ? -3.216 1.530 -22.483 1.00 55.12 323 CYS A N 1
ATOM 2604 C CA . CYS A 1 323 ? -2.540 0.339 -21.962 1.00 55.12 323 CYS A CA 1
ATOM 2605 C C . CYS A 1 323 ? -1.972 -0.538 -23.097 1.00 55.12 323 CYS A C 1
ATOM 2607 O O . CYS A 1 323 ? -0.996 -1.264 -22.884 1.00 55.12 323 CYS A O 1
ATOM 2609 N N . THR A 1 324 ? -2.551 -0.445 -24.294 1.00 49.34 324 THR A N 1
ATOM 2610 C CA . THR A 1 324 ? -2.216 -1.207 -25.508 1.00 49.34 324 THR A CA 1
ATOM 2611 C C . THR A 1 324 ? -1.252 -0.452 -26.431 1.00 49.34 324 THR A C 1
ATOM 2613 O O . THR A 1 324 ? -0.672 -1.050 -27.329 1.00 49.34 324 THR A O 1
ATOM 2616 N N . VAL A 1 325 ? -0.988 0.843 -26.204 1.00 42.25 325 VAL A N 1
ATOM 2617 C CA . VAL A 1 325 ? -0.130 1.672 -27.084 1.00 42.25 325 VAL A CA 1
ATOM 2618 C C . VAL A 1 325 ? 1.336 1.194 -27.156 1.00 42.25 325 VAL A C 1
ATOM 2620 O O . VAL A 1 325 ? 2.075 1.612 -28.039 1.00 42.25 325 VAL A O 1
ATOM 2623 N N . ARG A 1 326 ? 1.756 0.220 -26.335 1.00 39.19 326 ARG A N 1
ATOM 2624 C CA . ARG A 1 326 ? 3.055 -0.466 -26.495 1.00 39.19 326 ARG A CA 1
ATOM 2625 C C . ARG A 1 326 ? 3.028 -1.784 -27.275 1.00 39.19 326 ARG A C 1
ATOM 2627 O O . ARG A 1 326 ? 4.096 -2.299 -27.573 1.00 39.19 326 ARG A O 1
ATOM 2634 N N . SER A 1 327 ? 1.861 -2.323 -27.631 1.00 34.53 327 SER A N 1
ATOM 2635 C CA . SER A 1 327 ? 1.764 -3.479 -28.539 1.00 34.53 327 SER A CA 1
ATOM 2636 C C . SER A 1 327 ? 1.559 -3.088 -30.009 1.00 34.53 327 SER A C 1
ATOM 2638 O O . SER A 1 327 ? 1.430 -3.976 -30.839 1.00 34.53 327 SER A O 1
ATOM 2640 N N . LEU A 1 328 ? 1.530 -1.787 -30.338 1.00 32.28 328 LEU A N 1
ATOM 2641 C CA . LEU A 1 328 ? 1.275 -1.268 -31.694 1.00 32.28 328 LEU A CA 1
ATOM 2642 C C . LEU A 1 328 ? 2.427 -0.447 -32.306 1.00 32.28 328 LEU A C 1
ATOM 2644 O O . LEU A 1 328 ? 2.301 -0.002 -33.437 1.00 32.28 328 LEU A O 1
ATOM 2648 N N . GLN A 1 329 ? 3.569 -0.275 -31.630 1.00 28.97 329 GLN A N 1
ATOM 2649 C CA . GLN A 1 329 ? 4.772 0.312 -32.260 1.00 28.97 329 GLN A CA 1
ATOM 2650 C C . GLN A 1 329 ? 5.618 -0.717 -33.041 1.00 28.97 329 GLN A C 1
ATOM 2652 O O . GLN A 1 329 ? 6.789 -0.483 -33.315 1.00 28.97 329 GLN A O 1
ATOM 2657 N N . SER A 1 330 ? 5.023 -1.852 -33.413 1.00 31.81 330 SER A N 1
ATOM 2658 C CA . SER A 1 330 ? 5.591 -2.833 -34.343 1.00 31.81 330 SER A CA 1
ATOM 2659 C C . SER A 1 330 ? 4.667 -3.016 -35.550 1.00 31.81 330 SER A C 1
ATOM 2661 O O . SER A 1 330 ? 4.179 -4.118 -35.808 1.00 31.81 330 SER A O 1
ATOM 2663 N N . SER A 1 331 ? 4.342 -1.918 -36.229 1.00 32.72 331 SER A N 1
ATOM 2664 C CA . SER A 1 331 ? 3.754 -1.934 -37.573 1.00 32.72 331 SER A CA 1
ATOM 2665 C C . SER A 1 331 ? 4.699 -1.219 -38.515 1.00 32.72 331 SER A C 1
ATOM 2667 O O . SER A 1 331 ? 5.105 -0.093 -38.148 1.00 32.72 331 SER A O 1
#

Foldseek 3Di:
DDPVVVQVVVQVVLVVLLCLQPVPDDDDDDGLHDLVVLLCVLLVQCVVQPAHEAEAEDAQAPHDDADLLQWGKGFDDQPPPPPPPPDDDDDDDDPDPPPDDRDGPDIDTDHLLSSCVSNAPDYEYEAQFFLQQSNVVSNVVSLVVVVVVCVVVVDPVVVLVVCCVVPVPDPSNPDDDGGRCLNYKYKYLFHNHGGFDPDPLADSSNLSCLQRVVQLSVVSLVCVDPCVVVPPPDDNVVSVVQDDDCCDCVGPNVVSNVVLLVLLLVLCVVFDDPVVSCSQQPPDSSSNSRSSSVLSSQQRRVVRVGHMAIVVGGDRRNPPVSVCVVVPPPD